Protein AF-A0A358WBW3-F1 (afdb_monomer)

Nearest PDB structures (foldseek):
  5x71-assembly1_A  TM=3.205E-01  e=5.979E-02  Rice dwarf virus (isolate O)
  4pim-assembly1_A  TM=4.150E-01  e=9.055E-01  Mycolicibacterium smegmatis
  4pip-assembly4_D  TM=4.460E-01  e=4.683E+00  Mycolicibacterium smegmatis
  2qq0-assembly1_B-2  TM=4.879E-01  e=7.288E+00  Thermotoga maritima
  8q44-assembly1_A  TM=3.838E-01  e=7.764E+00  Thermoanaerobacter brockii subsp. finnii Ako-1

Solvent-accessible surface area (backbone atoms only — not comparable to full-atom values): 12136 Å² total; per-residue (Å²): 112,68,71,60,53,52,52,53,51,52,51,52,52,52,50,51,53,52,51,51,51,50,54,51,50,50,37,39,75,72,63,41,34,50,78,51,60,49,100,86,69,48,84,42,76,44,70,46,66,78,66,87,78,52,52,73,62,54,50,47,52,48,42,37,62,66,78,52,48,45,49,39,36,37,34,61,57,89,75,52,55,64,92,86,68,75,68,44,79,40,95,59,76,42,74,81,70,67,66,76,90,54,81,42,37,36,39,36,40,34,23,77,81,59,77,58,86,84,50,74,67,40,52,53,47,48,40,54,38,46,75,73,46,76,28,25,38,40,39,31,27,62,81,57,50,68,60,35,36,80,69,70,70,45,56,73,81,45,44,75,79,31,36,20,42,32,36,37,74,46,96,93,38,80,46,74,43,46,80,79,31,30,70,69,53,50,53,42,27,77,75,78,36,65,45,49,67,42,47,50,54,47,54,52,50,51,50,51,66,74,67,108

Structure (mmCIF, N/CA/C/O backbone):
data_AF-A0A358WBW3-F1
#
_entry.id   AF-A0A358WBW3-F1
#
loop_
_atom_site.group_PDB
_atom_site.id
_atom_site.type_symbol
_atom_site.label_atom_id
_atom_site.label_alt_id
_atom_site.label_comp_id
_atom_site.label_asym_id
_atom_site.label_entity_id
_atom_site.label_seq_id
_atom_site.pdbx_PDB_ins_code
_atom_site.Cartn_x
_atom_site.Cartn_y
_atom_site.Cartn_z
_atom_site.occupancy
_atom_site.B_iso_or_equiv
_atom_site.auth_seq_id
_atom_site.auth_comp_id
_atom_site.auth_asym_id
_atom_site.auth_atom_id
_atom_site.pdbx_PDB_model_num
ATOM 1 N N . MET A 1 1 ? -58.894 3.763 -29.814 1.00 61.78 1 MET A N 1
ATOM 2 C CA . MET A 1 1 ? -58.066 3.103 -28.775 1.00 61.78 1 MET A CA 1
ATOM 3 C C . MET A 1 1 ? -56.881 2.361 -29.396 1.00 61.78 1 MET A C 1
ATOM 5 O O . MET A 1 1 ? -55.750 2.697 -29.077 1.00 61.78 1 MET A O 1
ATOM 9 N N . MET A 1 2 ? -57.116 1.482 -30.377 1.00 63.62 2 MET A N 1
ATOM 10 C CA . MET A 1 2 ? -56.085 0.687 -31.072 1.00 63.62 2 MET A CA 1
ATOM 11 C C . MET A 1 2 ? -54.938 1.507 -31.704 1.00 63.62 2 MET A C 1
ATOM 13 O O . MET A 1 2 ? -53.774 1.196 -31.491 1.00 63.62 2 MET A O 1
ATOM 17 N N . GLN A 1 3 ? -55.230 2.626 -32.380 1.00 64.25 3 GLN A N 1
ATOM 18 C CA . GLN A 1 3 ? -54.189 3.494 -32.966 1.00 64.25 3 GLN A CA 1
ATOM 19 C C . GLN A 1 3 ? -53.274 4.174 -31.931 1.00 64.25 3 GLN A C 1
ATOM 21 O O . GLN A 1 3 ? -52.102 4.406 -32.216 1.00 64.25 3 GLN A O 1
ATOM 26 N N . LYS A 1 4 ? -53.781 4.500 -30.730 1.00 71.50 4 LYS A N 1
ATOM 27 C CA . LYS A 1 4 ? -52.953 5.074 -29.652 1.00 71.50 4 LYS A CA 1
ATOM 28 C C . LYS A 1 4 ? -52.018 4.015 -29.065 1.00 71.50 4 LYS A C 1
ATOM 30 O O . LYS A 1 4 ? -50.854 4.310 -28.834 1.00 71.50 4 LYS A O 1
ATOM 35 N N . VAL A 1 5 ? -52.510 2.786 -28.904 1.00 74.44 5 VAL A N 1
ATOM 36 C CA . VAL A 1 5 ? -51.713 1.643 -28.432 1.00 74.44 5 VAL A CA 1
ATOM 37 C C . VAL A 1 5 ? -50.594 1.309 -29.423 1.00 74.44 5 VAL A C 1
ATOM 39 O O . VAL A 1 5 ? -49.449 1.165 -29.011 1.00 74.44 5 VAL A O 1
ATOM 42 N N . ILE A 1 6 ? -50.885 1.295 -30.729 1.00 79.06 6 ILE A N 1
ATOM 43 C CA . ILE A 1 6 ? -49.878 1.049 -31.777 1.00 79.06 6 ILE A CA 1
ATOM 44 C C . ILE A 1 6 ? -48.782 2.127 -31.772 1.00 79.06 6 ILE A C 1
ATOM 46 O O . ILE A 1 6 ? -47.602 1.800 -31.856 1.00 79.06 6 ILE A O 1
ATOM 50 N N . LYS A 1 7 ? -49.143 3.409 -31.619 1.00 76.62 7 LYS A N 1
ATOM 51 C CA . LYS A 1 7 ? -48.156 4.500 -31.535 1.00 76.62 7 LYS A CA 1
ATOM 52 C C . LYS A 1 7 ? -47.245 4.372 -30.314 1.00 76.62 7 LYS A C 1
ATOM 54 O O . LYS A 1 7 ? -46.044 4.564 -30.447 1.00 76.62 7 LYS A O 1
ATOM 59 N N . ILE A 1 8 ? -47.800 4.029 -29.151 1.00 80.06 8 ILE A N 1
ATOM 60 C CA . ILE A 1 8 ? -47.014 3.821 -27.926 1.00 80.06 8 ILE A CA 1
ATOM 61 C C . ILE A 1 8 ? -46.049 2.643 -28.105 1.00 80.06 8 ILE A C 1
ATOM 63 O O . ILE A 1 8 ? -44.877 2.759 -27.762 1.00 80.06 8 ILE A O 1
ATOM 67 N N . LEU A 1 9 ? -46.511 1.546 -28.710 1.00 78.25 9 LEU A N 1
ATOM 68 C CA . LEU A 1 9 ? -45.673 0.376 -28.968 1.00 78.25 9 LEU A CA 1
ATOM 69 C C . LEU A 1 9 ? -44.500 0.703 -29.907 1.00 78.25 9 LEU A C 1
ATOM 71 O O . LEU A 1 9 ? -43.372 0.300 -29.644 1.00 78.25 9 LEU A O 1
ATOM 75 N N . LEU A 1 10 ? -44.748 1.486 -30.962 1.00 81.75 10 LEU A N 1
ATOM 76 C CA . LEU A 1 10 ? -43.704 1.922 -31.896 1.00 81.75 10 LEU A CA 1
ATOM 77 C C . LEU A 1 10 ? -42.661 2.825 -31.228 1.00 81.75 10 LEU A C 1
ATOM 79 O O . LEU A 1 10 ? -41.476 2.696 -31.524 1.00 81.75 10 LEU A O 1
ATOM 83 N N . VAL A 1 11 ? -43.080 3.698 -30.307 1.00 81.12 11 VAL A N 1
ATOM 84 C CA . VAL A 1 11 ? -42.153 4.535 -29.529 1.00 81.12 11 VAL A CA 1
ATOM 85 C C . VAL A 1 11 ? -41.276 3.670 -28.626 1.00 81.12 11 VAL A C 1
ATOM 87 O O . VAL A 1 11 ? -40.066 3.854 -28.621 1.00 81.12 11 VAL A O 1
ATOM 90 N N . ILE A 1 12 ? -41.852 2.686 -27.928 1.00 83.06 12 ILE A N 1
ATOM 91 C CA . ILE A 1 12 ? -41.096 1.783 -27.046 1.00 83.06 12 ILE A CA 1
ATOM 92 C C . ILE A 1 12 ? -40.066 0.973 -27.843 1.00 83.06 12 ILE A C 1
ATOM 94 O O . ILE A 1 12 ? -38.900 0.917 -27.457 1.00 83.06 12 ILE A O 1
ATOM 98 N N . ILE A 1 13 ? -40.471 0.389 -28.974 1.00 84.50 13 ILE A N 1
ATOM 99 C CA . ILE A 1 13 ? -39.562 -0.373 -29.843 1.00 84.50 13 ILE A CA 1
ATOM 100 C C . ILE A 1 13 ? -38.447 0.536 -30.373 1.00 84.50 13 ILE A C 1
ATOM 102 O O . ILE A 1 13 ? -37.277 0.167 -30.306 1.00 84.50 13 ILE A O 1
ATOM 106 N N . GLY A 1 14 ? -38.789 1.744 -30.832 1.00 82.38 14 GLY A N 1
ATOM 107 C CA . GLY A 1 14 ? -37.807 2.728 -31.284 1.00 82.38 14 GLY A CA 1
ATOM 108 C C . GLY A 1 14 ? -36.800 3.098 -30.193 1.00 82.38 14 GLY A C 1
ATOM 109 O O . GLY A 1 14 ? -35.599 3.111 -30.449 1.00 82.38 14 GLY A O 1
ATOM 110 N N . SER A 1 15 ? -37.260 3.326 -28.960 1.00 80.44 15 SER A N 1
ATOM 111 C CA . SER A 1 15 ? -36.386 3.623 -27.821 1.00 80.44 15 SER A CA 1
ATOM 112 C C . SER A 1 15 ? -35.445 2.466 -27.482 1.00 80.44 15 SER A C 1
ATOM 114 O O . SER A 1 15 ? -34.270 2.710 -27.222 1.00 80.44 15 SER A O 1
ATOM 116 N N . ILE A 1 16 ? -35.918 1.217 -27.530 1.00 83.38 16 ILE A N 1
ATOM 117 C CA . ILE A 1 16 ? -35.073 0.035 -27.294 1.00 83.38 16 ILE A CA 1
ATOM 118 C C . ILE A 1 16 ? -33.973 -0.062 -28.357 1.00 83.38 16 ILE A C 1
ATOM 120 O O . ILE A 1 16 ? -32.811 -0.264 -28.013 1.00 83.38 16 ILE A O 1
ATOM 124 N N . VAL A 1 17 ? -34.314 0.145 -29.632 1.00 84.88 17 VAL A N 1
ATOM 125 C CA . VAL A 1 17 ? -33.334 0.130 -30.731 1.00 84.88 17 VAL A CA 1
ATOM 126 C C . VAL A 1 17 ? -32.268 1.212 -30.536 1.00 84.88 17 VAL A C 1
ATOM 128 O O . VAL A 1 17 ? -31.084 0.935 -30.708 1.00 84.88 17 VAL A O 1
ATOM 131 N N . VAL A 1 18 ? -32.661 2.420 -30.121 1.00 83.00 18 VAL A N 1
ATOM 132 C CA . VAL A 1 18 ? -31.719 3.520 -29.850 1.00 83.00 18 VAL A CA 1
ATOM 133 C C . VAL A 1 18 ? -30.797 3.198 -28.672 1.00 83.00 18 VAL A C 1
ATOM 135 O O . VAL A 1 18 ? -29.598 3.443 -28.762 1.00 83.00 18 VAL A O 1
ATOM 138 N N . ILE A 1 19 ? -31.325 2.623 -27.587 1.00 79.38 19 ILE A N 1
ATOM 139 C CA . ILE A 1 19 ? -30.518 2.229 -26.421 1.00 79.38 19 ILE A CA 1
ATOM 140 C C . ILE A 1 19 ? -29.495 1.160 -26.812 1.00 79.38 19 ILE A C 1
ATOM 142 O O . ILE A 1 19 ? -28.322 1.294 -26.477 1.00 79.38 19 ILE A O 1
ATOM 146 N N . ILE A 1 20 ? -29.913 0.133 -27.558 1.00 79.94 20 ILE A N 1
ATOM 147 C CA . ILE A 1 20 ? -29.006 -0.918 -28.036 1.00 79.94 20 ILE A CA 1
ATOM 148 C C . ILE A 1 20 ? -27.926 -0.310 -28.936 1.00 79.94 20 ILE A C 1
ATOM 150 O O . ILE A 1 20 ? -26.749 -0.573 -28.721 1.00 79.94 20 ILE A O 1
ATOM 154 N N . ALA A 1 21 ? -28.298 0.562 -29.879 1.00 80.25 21 ALA A N 1
ATOM 155 C CA . ALA A 1 21 ? -27.342 1.225 -30.764 1.00 80.25 21 ALA A CA 1
ATOM 156 C C . ALA A 1 21 ? -26.322 2.082 -29.996 1.00 80.25 21 ALA A C 1
ATOM 158 O O . ALA A 1 21 ? -25.143 2.072 -30.339 1.00 80.25 21 ALA A O 1
ATOM 159 N N . LEU A 1 22 ? -26.752 2.787 -28.943 1.00 76.56 22 LEU A N 1
ATOM 160 C CA . LEU A 1 22 ? -25.860 3.558 -28.075 1.00 76.56 22 LEU A CA 1
ATOM 161 C C . LEU A 1 22 ? -24.896 2.651 -27.309 1.00 76.56 22 LEU A C 1
ATOM 163 O O . LEU A 1 22 ? -23.700 2.917 -27.321 1.00 76.56 22 LEU A O 1
ATOM 167 N N . ILE A 1 23 ? -25.388 1.564 -26.705 1.00 76.25 23 ILE A N 1
ATOM 168 C CA . ILE A 1 23 ? -24.545 0.590 -25.996 1.00 76.25 23 ILE A CA 1
ATOM 169 C C . ILE A 1 23 ? -23.511 -0.010 -26.955 1.00 76.25 23 ILE A C 1
ATOM 171 O O . ILE A 1 23 ? -22.324 -0.038 -26.637 1.00 76.25 23 ILE A O 1
ATOM 175 N N . THR A 1 24 ? -23.929 -0.438 -28.149 1.00 70.00 24 THR A N 1
ATOM 176 C CA . THR A 1 24 ? -23.021 -0.984 -29.164 1.00 70.00 24 THR A CA 1
ATOM 177 C C . THR A 1 24 ? -22.006 0.059 -29.630 1.00 70.00 24 THR A C 1
ATOM 179 O O . THR A 1 24 ? -20.820 -0.246 -29.689 1.00 70.00 24 THR A O 1
ATOM 182 N N . ALA A 1 25 ? -22.424 1.299 -29.901 1.00 71.88 25 ALA A N 1
ATOM 183 C CA . ALA A 1 25 ? -21.514 2.375 -30.291 1.00 71.88 25 ALA A CA 1
ATOM 184 C C . ALA A 1 25 ? -20.496 2.694 -29.188 1.00 71.88 25 ALA A C 1
ATOM 186 O O . ALA A 1 25 ? -19.322 2.896 -29.486 1.00 71.88 25 ALA A O 1
ATOM 187 N N . THR A 1 26 ? -20.915 2.692 -27.919 1.00 68.62 26 THR A N 1
ATOM 188 C CA . THR A 1 26 ? -20.001 2.835 -26.782 1.00 68.62 26 THR A CA 1
ATOM 189 C C . THR A 1 26 ? -19.001 1.684 -26.738 1.00 68.62 26 THR A C 1
ATOM 191 O O . THR A 1 26 ? -17.811 1.951 -26.647 1.00 68.62 26 THR A O 1
ATOM 194 N N . LEU A 1 27 ? -19.446 0.431 -26.883 1.00 65.12 27 LEU A N 1
ATOM 195 C CA . LEU A 1 27 ? -18.563 -0.742 -26.889 1.00 65.12 27 LEU A CA 1
ATOM 196 C C . LEU A 1 27 ? -17.546 -0.726 -28.046 1.00 65.12 27 LEU A C 1
ATOM 198 O O . LEU A 1 27 ? -16.398 -1.124 -27.849 1.00 65.12 27 LEU A O 1
ATOM 202 N N . VAL A 1 28 ? -17.947 -0.235 -29.224 1.00 64.88 28 VAL A N 1
ATOM 203 C CA . VAL A 1 28 ? -17.057 -0.045 -30.384 1.00 64.88 28 VAL A CA 1
ATOM 204 C C . VAL A 1 28 ? -16.053 1.083 -30.126 1.00 64.88 28 VAL A C 1
ATOM 206 O O . VAL A 1 28 ? -14.858 0.900 -30.341 1.00 64.88 28 VAL A O 1
ATOM 209 N N . LEU A 1 29 ? -16.501 2.234 -29.608 1.00 62.41 29 LEU A N 1
ATOM 210 C CA . LEU A 1 29 ? -15.628 3.372 -29.281 1.00 62.41 29 LEU A CA 1
ATOM 211 C C . LEU A 1 29 ? -14.622 3.052 -28.169 1.00 62.41 29 LEU A C 1
ATOM 213 O O . LEU A 1 29 ? -13.511 3.575 -28.187 1.00 62.41 29 LEU A O 1
ATOM 217 N N . THR A 1 30 ? -14.986 2.194 -27.213 1.00 59.12 30 THR A N 1
ATOM 218 C CA . THR A 1 30 ? -14.077 1.722 -26.159 1.00 59.12 30 THR A CA 1
ATOM 219 C C . THR A 1 30 ? -13.170 0.574 -26.615 1.00 59.12 30 THR A C 1
ATOM 221 O O . THR A 1 30 ? -12.387 0.083 -25.810 1.00 59.12 30 THR A O 1
ATOM 224 N N . GLY A 1 31 ? -13.265 0.132 -27.876 1.00 58.72 31 GLY A N 1
ATOM 225 C CA . GLY A 1 31 ? -12.406 -0.908 -28.452 1.00 58.72 31 GLY A CA 1
ATOM 226 C C . GLY A 1 31 ? -12.741 -2.344 -28.034 1.00 58.72 31 GLY A C 1
ATOM 227 O O . GLY A 1 31 ? -11.955 -3.245 -28.308 1.00 58.72 31 GLY A O 1
ATOM 228 N N . ASN A 1 32 ? -13.894 -2.576 -27.399 1.00 60.53 32 ASN A N 1
ATOM 229 C CA . ASN A 1 32 ? -14.304 -3.897 -26.899 1.00 60.53 32 ASN A CA 1
ATOM 230 C C . ASN A 1 32 ? -15.021 -4.746 -27.962 1.00 60.53 32 ASN A C 1
ATOM 232 O O . ASN A 1 32 ? -15.217 -5.945 -27.780 1.00 60.53 32 ASN A O 1
ATOM 236 N N . VAL A 1 33 ? -15.461 -4.129 -29.060 1.00 64.06 33 VAL A N 1
ATOM 237 C CA . VAL A 1 33 ? -16.159 -4.806 -30.157 1.00 64.06 33 VAL A CA 1
ATOM 238 C C . VAL A 1 33 ? -15.658 -4.245 -31.482 1.00 64.06 33 VAL A C 1
ATOM 240 O O . VAL A 1 33 ? -15.658 -3.031 -31.678 1.00 64.06 33 VAL A O 1
ATOM 243 N N . GLU A 1 34 ? -15.269 -5.125 -32.398 1.00 68.75 34 GLU A N 1
ATOM 244 C CA . GLU A 1 34 ? -15.007 -4.787 -33.793 1.00 68.75 34 GLU A CA 1
ATOM 245 C C . GLU A 1 34 ? -16.150 -5.321 -34.661 1.00 68.75 34 GLU A C 1
ATOM 247 O O . GLU A 1 34 ? -16.641 -6.435 -34.474 1.00 68.75 34 GLU A O 1
ATOM 252 N N . ILE A 1 35 ? -16.633 -4.483 -35.577 1.00 72.75 35 ILE A N 1
ATOM 253 C CA . ILE A 1 35 ? -17.751 -4.812 -36.460 1.00 72.75 35 ILE A CA 1
ATOM 254 C C . ILE A 1 35 ? -17.242 -4.710 -37.890 1.00 72.75 35 ILE A C 1
ATOM 256 O O . ILE A 1 35 ? -16.779 -3.649 -38.310 1.00 72.75 35 ILE A O 1
ATOM 260 N N . GLY A 1 36 ? -17.349 -5.804 -38.637 1.00 75.38 36 GLY A N 1
ATOM 261 C CA . GLY A 1 36 ? -16.821 -5.892 -39.991 1.00 75.38 36 GLY A CA 1
ATOM 262 C C . GLY A 1 36 ? -17.566 -6.899 -40.855 1.00 75.38 36 GLY A C 1
ATOM 263 O O . GLY A 1 36 ? -18.583 -7.472 -40.462 1.00 75.38 36 GLY A O 1
ATOM 264 N N . PHE A 1 37 ? -17.045 -7.098 -42.061 1.00 73.25 37 PHE A N 1
ATOM 265 C CA . PHE A 1 37 ? -17.494 -8.137 -42.978 1.00 73.25 37 PHE A CA 1
ATOM 266 C C . PHE A 1 37 ? -16.306 -9.036 -43.305 1.00 73.25 37 PHE A C 1
ATOM 268 O O . PHE A 1 37 ? -15.208 -8.529 -43.545 1.00 73.25 37 PHE A O 1
ATOM 275 N N . ASP A 1 38 ? -16.508 -10.353 -43.300 1.00 65.06 38 ASP A N 1
ATOM 276 C CA . ASP A 1 38 ? -15.458 -11.282 -43.719 1.00 65.06 38 ASP A CA 1
ATOM 277 C C . ASP A 1 38 ? -15.202 -11.204 -45.236 1.00 65.06 38 ASP A C 1
ATOM 279 O O . ASP A 1 38 ? -15.907 -10.526 -45.990 1.00 65.06 38 ASP A O 1
ATOM 283 N N . SER A 1 39 ? -14.184 -11.925 -45.708 1.00 64.25 39 SER A N 1
ATOM 284 C CA . SER A 1 39 ? -13.825 -11.996 -47.131 1.00 64.25 39 SER A CA 1
ATOM 285 C C . SER A 1 39 ? -14.926 -12.574 -48.030 1.00 64.25 39 SER A C 1
ATOM 287 O O . SER A 1 39 ? -14.846 -12.432 -49.250 1.00 64.25 39 SER A O 1
ATOM 289 N N . ASN A 1 40 ? -15.962 -13.183 -47.446 1.00 75.75 40 ASN A N 1
ATOM 290 C CA . ASN A 1 40 ? -17.138 -13.701 -48.139 1.00 75.75 40 ASN A CA 1
ATOM 291 C C . ASN A 1 40 ? -18.352 -12.756 -48.026 1.00 75.75 40 ASN A C 1
ATOM 293 O O . ASN A 1 40 ? -19.429 -13.086 -48.521 1.00 75.75 40 ASN A O 1
ATOM 297 N N . GLY A 1 41 ? -18.192 -11.582 -47.404 1.00 72.38 41 GLY A N 1
ATOM 298 C CA . GLY A 1 41 ? -19.234 -10.571 -47.246 1.00 72.38 41 GLY A CA 1
ATOM 299 C C . GLY A 1 41 ? -20.229 -10.845 -46.115 1.00 72.38 41 GLY A C 1
ATOM 300 O O . GLY A 1 41 ? -21.265 -10.180 -46.061 1.00 72.38 41 GLY A O 1
ATOM 301 N N . ASN A 1 42 ? -19.956 -11.792 -45.211 1.00 72.12 42 ASN A N 1
ATOM 302 C CA . ASN A 1 42 ? -20.829 -12.034 -44.062 1.00 72.12 42 ASN A CA 1
ATOM 303 C C . ASN A 1 42 ? -20.548 -11.029 -42.951 1.00 72.12 42 ASN A C 1
ATOM 305 O O . ASN A 1 42 ? -19.395 -10.754 -42.623 1.00 72.12 42 ASN A O 1
ATOM 309 N N . PHE A 1 43 ? -21.619 -10.523 -42.342 1.00 71.06 43 PHE A N 1
ATOM 310 C CA . PHE A 1 43 ? -21.537 -9.653 -41.175 1.00 71.06 43 PHE A CA 1
ATOM 311 C C . PHE A 1 43 ? -20.920 -10.401 -39.991 1.00 71.06 43 PHE A C 1
ATOM 313 O O . PHE A 1 43 ? -21.419 -11.457 -39.595 1.00 71.06 43 PHE A O 1
ATOM 320 N N . GLN A 1 44 ? -19.858 -9.836 -39.422 1.00 60.06 44 GLN A N 1
ATOM 321 C CA . GLN A 1 44 ? -19.148 -10.384 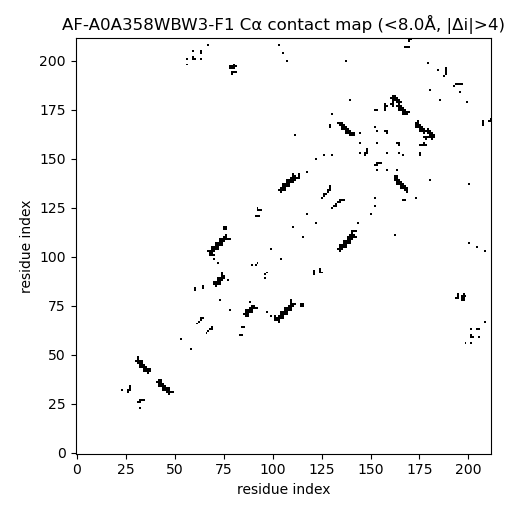-38.275 1.00 60.06 44 GLN A CA 1
ATOM 322 C C . GLN A 1 44 ? -19.107 -9.349 -37.151 1.00 60.06 44 GLN A C 1
ATOM 324 O O . GLN A 1 44 ? -18.821 -8.168 -37.366 1.00 60.06 44 GLN A O 1
ATOM 329 N N . VAL A 1 45 ? -19.404 -9.819 -35.942 1.00 66.44 45 VAL A N 1
ATOM 330 C CA . VAL A 1 45 ? -19.205 -9.074 -34.700 1.00 66.44 45 VAL A CA 1
ATOM 331 C C . VAL A 1 45 ? -18.157 -9.835 -33.922 1.00 66.44 45 VAL A C 1
ATOM 333 O O . VAL A 1 45 ? -18.428 -10.926 -33.419 1.00 66.44 45 VAL A O 1
ATOM 336 N N . GLU A 1 46 ? -16.967 -9.264 -33.840 1.00 58.84 46 GLU A N 1
ATOM 337 C CA . GLU A 1 46 ? -15.896 -9.812 -33.032 1.00 58.84 46 GLU A CA 1
ATOM 338 C C . GLU A 1 46 ? -15.901 -9.076 -31.696 1.00 58.84 46 GLU A C 1
ATOM 340 O O . GLU A 1 46 ? -15.637 -7.874 -31.608 1.00 58.84 46 GLU A O 1
ATOM 345 N N . ILE A 1 47 ? -16.274 -9.792 -30.637 1.00 60.31 47 ILE A N 1
ATOM 346 C CA . ILE A 1 47 ? -16.096 -9.290 -29.279 1.00 60.31 47 ILE A CA 1
ATOM 347 C C . ILE A 1 47 ? -14.610 -9.444 -28.988 1.00 60.31 47 ILE A C 1
ATOM 349 O O . ILE A 1 47 ? -14.133 -10.563 -28.798 1.00 60.31 47 ILE A O 1
ATOM 353 N N . LYS A 1 48 ? -13.884 -8.324 -28.955 1.00 51.50 48 LYS A N 1
ATOM 354 C CA . LYS A 1 48 ? -12.518 -8.314 -28.447 1.00 51.50 48 LYS A CA 1
ATOM 355 C C . LYS A 1 48 ? -12.608 -8.575 -26.955 1.00 51.50 48 LYS A C 1
ATOM 357 O O . LYS A 1 48 ? -12.804 -7.661 -26.155 1.00 51.50 48 LYS A O 1
ATOM 362 N N . ASN A 1 49 ? -12.477 -9.840 -26.570 1.00 47.09 49 ASN A N 1
ATOM 363 C CA . ASN A 1 49 ? -12.021 -10.139 -25.228 1.00 47.09 49 ASN A CA 1
ATOM 364 C C . ASN A 1 49 ? -10.619 -9.539 -25.136 1.00 47.09 49 ASN A C 1
ATOM 366 O O . ASN A 1 49 ? -9.651 -10.124 -25.607 1.00 47.09 49 ASN A O 1
ATOM 370 N N . ASN A 1 50 ? -10.502 -8.368 -24.513 1.00 49.50 50 ASN A N 1
ATOM 371 C CA . ASN A 1 50 ? -9.218 -7.737 -24.196 1.00 49.50 50 ASN A CA 1
ATOM 372 C C . ASN A 1 50 ? -8.327 -8.600 -23.272 1.00 49.50 50 ASN A C 1
ATOM 374 O O . ASN A 1 50 ? -7.302 -8.118 -22.809 1.00 49.50 50 ASN A O 1
ATOM 378 N N . ASN A 1 51 ? -8.695 -9.857 -23.001 1.00 49.81 51 ASN A N 1
ATOM 379 C CA . ASN A 1 51 ? -7.944 -10.794 -22.176 1.00 49.81 51 ASN A CA 1
ATOM 380 C C . ASN A 1 51 ? -6.755 -11.439 -22.893 1.00 49.81 51 ASN A C 1
ATOM 382 O O . ASN A 1 51 ? -5.872 -11.942 -22.208 1.00 49.81 51 ASN A O 1
ATOM 386 N N . ASP A 1 52 ? -6.687 -11.412 -24.226 1.00 49.34 52 ASP A N 1
ATOM 387 C CA . ASP A 1 52 ? -5.641 -12.150 -24.952 1.00 49.34 52 ASP A CA 1
ATOM 388 C C . ASP A 1 52 ? -4.235 -11.518 -24.843 1.00 49.34 52 ASP A C 1
ATOM 390 O O . ASP A 1 52 ? -3.259 -12.145 -25.241 1.00 49.34 52 ASP A O 1
ATOM 394 N N . ASN A 1 53 ? -4.107 -10.323 -24.247 1.00 57.72 53 ASN A N 1
ATOM 395 C CA . ASN A 1 53 ? -2.828 -9.623 -24.037 1.00 57.72 53 ASN A CA 1
ATOM 396 C C . ASN A 1 53 ? -2.585 -9.163 -22.583 1.00 57.72 53 ASN A C 1
ATOM 398 O O . ASN A 1 53 ? -1.700 -8.340 -22.359 1.00 57.72 53 ASN A O 1
ATOM 402 N N . LEU A 1 54 ? -3.360 -9.644 -21.604 1.00 67.44 54 LEU A N 1
ATOM 403 C CA . LEU A 1 54 ? -3.146 -9.295 -20.192 1.00 67.44 54 LEU A CA 1
ATOM 404 C C . LEU A 1 54 ? -2.118 -10.241 -19.578 1.00 67.44 54 LEU A C 1
ATOM 406 O O . LEU A 1 54 ? -2.355 -11.453 -19.505 1.00 67.44 54 LEU A O 1
ATOM 410 N N . ASP A 1 55 ? -1.003 -9.693 -19.105 1.00 79.25 55 ASP A N 1
ATOM 411 C CA . ASP A 1 55 ? -0.056 -10.473 -18.312 1.00 79.25 55 ASP A CA 1
ATOM 412 C C . ASP A 1 55 ? -0.616 -10.780 -16.908 1.00 79.25 55 ASP A C 1
ATOM 414 O O . ASP A 1 55 ? -1.718 -10.365 -16.534 1.00 79.25 55 ASP A O 1
ATOM 418 N N . SER A 1 56 ? 0.123 -11.564 -16.121 1.00 80.62 56 SER A N 1
ATOM 419 C CA . SER A 1 56 ? -0.303 -11.939 -14.768 1.00 80.62 56 SER A CA 1
ATOM 420 C C . SER A 1 56 ? -0.549 -10.726 -13.873 1.00 80.62 56 SER A C 1
ATOM 422 O O . SER A 1 56 ? -1.469 -10.753 -13.059 1.00 80.62 56 SER A O 1
ATOM 424 N N . TYR A 1 57 ? 0.220 -9.649 -14.039 1.00 85.00 57 TYR A N 1
ATOM 425 C CA . TYR A 1 57 ? 0.057 -8.442 -13.240 1.00 85.00 57 TYR A CA 1
ATOM 426 C C . TYR A 1 57 ? -1.252 -7.719 -13.591 1.00 85.00 57 TYR A C 1
ATOM 428 O O . TYR A 1 57 ? -2.022 -7.367 -12.694 1.00 85.00 57 TYR A O 1
ATOM 436 N N . ASP A 1 58 ? -1.585 -7.597 -14.878 1.00 82.25 58 ASP A N 1
ATOM 437 C CA . ASP A 1 58 ? -2.866 -7.037 -15.318 1.00 82.25 58 ASP A CA 1
ATOM 438 C C . ASP A 1 58 ? -4.068 -7.830 -14.789 1.00 82.25 58 ASP A C 1
ATOM 440 O O . ASP A 1 58 ? -5.073 -7.244 -14.373 1.00 82.25 58 ASP A O 1
ATOM 444 N N . GLN A 1 59 ? -3.970 -9.161 -14.779 1.00 81.12 59 GLN A N 1
ATOM 445 C CA . GLN A 1 59 ? -5.021 -10.038 -14.257 1.00 81.12 59 GLN A CA 1
ATOM 446 C C . GLN A 1 59 ? -5.225 -9.838 -12.749 1.00 81.12 59 GLN A C 1
ATOM 448 O O . GLN A 1 59 ? -6.368 -9.736 -12.288 1.00 81.12 59 GLN A O 1
ATOM 453 N N . ILE A 1 60 ? -4.135 -9.706 -11.985 1.00 83.50 60 ILE A N 1
ATOM 454 C CA . ILE A 1 60 ? -4.195 -9.422 -10.546 1.00 83.50 60 ILE A CA 1
ATOM 455 C C . ILE A 1 60 ? -4.826 -8.048 -10.294 1.00 83.50 60 ILE A C 1
ATOM 457 O O . ILE A 1 60 ? -5.716 -7.928 -9.444 1.00 83.50 60 ILE A O 1
ATOM 461 N N . ILE A 1 61 ? -4.430 -7.018 -11.054 1.00 83.94 61 ILE A N 1
ATOM 462 C CA . ILE A 1 61 ? -5.025 -5.677 -10.959 1.00 83.94 61 ILE A CA 1
ATOM 463 C C . ILE A 1 61 ? -6.532 -5.754 -11.217 1.00 83.94 61 ILE A C 1
ATOM 465 O O . ILE A 1 61 ? -7.327 -5.221 -10.440 1.00 83.94 61 ILE A O 1
ATOM 469 N N . GLN A 1 62 ? -6.956 -6.439 -12.281 1.00 80.88 62 GLN A N 1
ATOM 470 C CA . GLN A 1 62 ? -8.376 -6.574 -12.598 1.00 80.88 62 GLN A CA 1
ATOM 471 C C . GLN A 1 62 ? -9.151 -7.280 -11.487 1.00 80.88 62 GLN A C 1
ATOM 473 O O . GLN A 1 62 ? -10.197 -6.776 -11.070 1.00 80.88 62 GLN A O 1
ATOM 478 N N . SER A 1 63 ? -8.641 -8.401 -10.975 1.00 78.88 63 SER A N 1
ATOM 479 C CA . SER A 1 63 ? -9.263 -9.131 -9.864 1.00 78.88 63 SER A CA 1
ATOM 480 C C . SER A 1 63 ? -9.439 -8.230 -8.633 1.00 78.88 63 SER A C 1
ATOM 482 O O . SER A 1 63 ? -10.549 -8.103 -8.106 1.00 78.88 63 SER A O 1
ATOM 484 N N . THR A 1 64 ? -8.378 -7.508 -8.264 1.00 81.19 64 THR A N 1
ATOM 485 C CA . THR A 1 64 ? -8.319 -6.594 -7.111 1.00 81.19 64 THR A CA 1
ATOM 486 C C . THR A 1 64 ? -9.260 -5.392 -7.242 1.00 81.19 64 THR A C 1
ATOM 488 O O . THR A 1 64 ? -9.826 -4.916 -6.260 1.00 81.19 64 THR A O 1
ATOM 491 N N . LEU A 1 65 ? -9.458 -4.868 -8.452 1.00 76.94 65 LEU A N 1
ATOM 492 C CA . LEU A 1 65 ? -10.293 -3.680 -8.654 1.00 76.94 65 LEU A CA 1
ATOM 493 C C . LEU A 1 65 ? -11.767 -4.008 -8.913 1.00 76.94 65 LEU A C 1
ATOM 495 O O . LEU A 1 65 ? -12.627 -3.160 -8.672 1.00 76.94 65 LEU A O 1
ATOM 499 N N . THR A 1 66 ? -12.071 -5.203 -9.427 1.00 78.62 66 THR A N 1
ATOM 500 C CA . THR A 1 66 ? -13.428 -5.551 -9.885 1.00 78.62 66 THR A CA 1
ATOM 501 C C . THR A 1 66 ? -14.105 -6.610 -9.026 1.00 78.62 66 THR A C 1
ATOM 503 O O . THR A 1 66 ? -15.234 -6.400 -8.587 1.00 78.62 66 THR A O 1
ATOM 506 N N . THR A 1 67 ? -13.432 -7.733 -8.778 1.00 82.81 67 THR A N 1
ATOM 507 C CA . THR A 1 67 ? -14.022 -8.895 -8.097 1.00 82.81 67 THR A CA 1
ATOM 508 C C . THR A 1 67 ? -13.916 -8.745 -6.587 1.00 82.81 67 THR A C 1
ATOM 510 O O . THR A 1 67 ? -14.876 -9.013 -5.867 1.00 82.81 67 THR A O 1
ATOM 513 N N . TYR A 1 68 ? -12.782 -8.219 -6.122 1.00 86.88 68 TYR A N 1
ATOM 514 C CA . TYR A 1 68 ? -12.494 -7.986 -4.710 1.00 86.88 68 TYR A CA 1
ATOM 515 C C . TYR A 1 68 ? -12.109 -6.524 -4.463 1.00 86.88 68 TYR A C 1
ATOM 517 O O . TYR A 1 68 ? -10.959 -6.260 -4.115 1.00 86.88 68 TYR A O 1
ATOM 525 N N . PRO A 1 69 ? -13.042 -5.562 -4.647 1.00 86.88 69 PRO A N 1
ATOM 526 C CA . PRO A 1 69 ? -12.726 -4.140 -4.598 1.00 86.88 69 PRO A CA 1
ATOM 527 C C . PRO A 1 69 ? -11.917 -3.768 -3.353 1.00 86.88 69 PRO A C 1
ATOM 529 O O . PRO A 1 69 ? -12.400 -3.904 -2.225 1.00 86.88 69 PRO A O 1
ATOM 532 N N . THR A 1 70 ? -10.694 -3.305 -3.596 1.00 91.19 70 THR A N 1
ATOM 533 C CA . THR A 1 70 ? -9.698 -2.980 -2.573 1.00 91.19 70 THR A CA 1
ATOM 534 C C . THR A 1 70 ? -9.381 -1.491 -2.602 1.00 91.19 70 THR A C 1
ATOM 536 O O . THR A 1 70 ? -9.106 -0.946 -3.671 1.00 91.19 70 THR A O 1
ATOM 539 N N . ASP A 1 71 ? -9.379 -0.841 -1.438 1.00 94.62 71 ASP A N 1
ATOM 540 C CA . ASP A 1 71 ? -8.846 0.517 -1.317 1.00 94.62 71 ASP A CA 1
ATOM 541 C C . ASP A 1 71 ? -7.343 0.469 -1.021 1.00 94.62 71 ASP A C 1
ATOM 543 O O . ASP A 1 71 ? -6.906 -0.161 -0.056 1.00 94.62 71 ASP A O 1
ATOM 547 N N . ILE A 1 72 ? -6.559 1.153 -1.857 1.00 94.81 72 ILE A N 1
ATOM 548 C CA . ILE A 1 72 ? -5.104 1.278 -1.725 1.00 94.81 72 ILE A CA 1
ATOM 549 C C . ILE A 1 72 ? -4.783 2.725 -1.349 1.00 94.81 72 ILE A C 1
ATOM 551 O O . ILE A 1 72 ? -5.037 3.646 -2.130 1.00 94.81 72 ILE A O 1
ATOM 555 N N . PHE A 1 73 ? -4.227 2.924 -0.159 1.00 96.50 73 PHE A N 1
ATOM 556 C CA . PHE A 1 73 ? -3.785 4.216 0.362 1.00 96.50 73 PHE A CA 1
ATOM 557 C C . PHE A 1 73 ? -2.266 4.289 0.283 1.00 96.50 73 PHE A C 1
ATOM 559 O O . PHE A 1 73 ? -1.599 3.477 0.909 1.00 96.50 73 PHE A O 1
ATOM 566 N N . VAL A 1 74 ? -1.712 5.245 -0.457 1.00 95.88 74 VAL A N 1
ATOM 567 C CA . VAL A 1 74 ? -0.258 5.392 -0.614 1.00 95.88 74 VAL A CA 1
ATOM 568 C C . VAL A 1 74 ? 0.207 6.601 0.182 1.00 95.88 74 VAL A C 1
ATOM 570 O O . VAL A 1 74 ? -0.199 7.724 -0.112 1.00 95.88 74 VAL A O 1
ATOM 573 N N . TYR A 1 75 ? 1.036 6.367 1.195 1.00 95.75 75 TYR A N 1
ATOM 574 C CA . TYR A 1 75 ? 1.713 7.393 1.982 1.00 95.75 75 TYR A CA 1
ATOM 575 C C . TYR A 1 75 ? 3.199 7.412 1.630 1.00 95.75 75 TYR A C 1
ATOM 577 O O . TYR A 1 75 ? 3.829 6.359 1.538 1.00 95.75 75 TYR A O 1
ATOM 585 N N . GLY A 1 76 ? 3.752 8.612 1.472 1.00 93.56 76 GLY A N 1
ATOM 586 C CA . GLY A 1 76 ? 5.148 8.813 1.108 1.00 93.56 76 GLY A CA 1
ATOM 587 C C . GLY A 1 76 ? 5.348 9.003 -0.390 1.00 93.56 76 GLY A C 1
ATOM 588 O O . GLY A 1 76 ? 4.658 9.803 -1.021 1.00 93.56 76 GLY A O 1
ATOM 589 N N . GLU A 1 77 ? 6.337 8.321 -0.947 1.00 90.25 77 GLU A N 1
ATOM 590 C CA . GLU A 1 77 ? 6.760 8.489 -2.334 1.00 90.25 77 GLU A CA 1
ATOM 591 C C . GLU A 1 77 ? 5.768 7.875 -3.329 1.00 90.25 77 GLU A C 1
ATOM 593 O O . GLU A 1 77 ? 5.143 6.844 -3.069 1.00 90.25 77 GLU A O 1
ATOM 598 N N . ASP A 1 78 ? 5.644 8.506 -4.499 1.00 83.31 78 ASP A N 1
ATOM 599 C CA . ASP A 1 78 ? 4.751 8.026 -5.553 1.00 83.31 78 ASP A CA 1
ATOM 600 C C . ASP A 1 78 ? 5.194 6.648 -6.059 1.00 83.31 78 ASP A C 1
ATOM 602 O O . ASP A 1 78 ? 6.368 6.413 -6.358 1.00 83.31 78 ASP A O 1
ATOM 606 N N . CYS A 1 79 ? 4.234 5.736 -6.159 1.00 80.31 79 CYS A N 1
ATOM 607 C CA . CYS A 1 79 ? 4.446 4.395 -6.677 1.00 80.31 79 CYS A CA 1
ATOM 608 C C . CYS A 1 79 ? 4.037 4.381 -8.149 1.00 80.31 79 CYS A C 1
ATOM 610 O O . CYS A 1 79 ? 2.889 4.674 -8.492 1.00 80.31 79 CYS A O 1
ATOM 612 N N . LYS A 1 80 ? 4.951 3.992 -9.041 1.00 80.56 80 LYS A N 1
ATOM 613 C CA . LYS A 1 80 ? 4.640 3.833 -10.467 1.00 80.56 80 LYS A CA 1
ATOM 614 C C . LYS A 1 80 ? 3.782 2.587 -10.693 1.00 80.56 80 LYS A C 1
ATOM 616 O O . LYS A 1 80 ? 4.276 1.513 -11.017 1.00 80.56 80 LYS A O 1
ATOM 621 N N . PHE A 1 81 ? 2.475 2.740 -10.526 1.00 80.44 81 PHE A N 1
ATOM 622 C CA . PHE A 1 81 ? 1.504 1.725 -10.912 1.00 80.44 81 PHE A CA 1
ATOM 623 C C . PHE A 1 81 ? 1.149 1.812 -12.400 1.00 80.44 81 PHE A C 1
ATOM 625 O O . PHE A 1 81 ? 1.268 2.864 -13.038 1.00 80.44 81 PHE A O 1
ATOM 632 N N . ARG A 1 82 ? 0.617 0.713 -12.946 1.00 78.50 82 ARG A N 1
ATOM 633 C CA . ARG A 1 82 ? -0.004 0.718 -14.274 1.00 78.50 82 ARG A CA 1
ATOM 634 C C . ARG A 1 82 ? -1.223 1.640 -14.310 1.00 78.50 82 ARG A C 1
ATOM 636 O O . ARG A 1 82 ? -1.925 1.828 -13.319 1.00 78.50 82 ARG A O 1
ATOM 643 N N . LYS A 1 83 ? -1.508 2.201 -15.490 1.00 66.38 83 LYS A N 1
ATOM 644 C CA . LYS A 1 83 ? -2.494 3.287 -15.702 1.00 66.38 83 LYS A CA 1
ATOM 645 C C . LYS A 1 83 ? -3.919 3.000 -15.211 1.00 66.38 83 LYS A C 1
ATOM 647 O O . LYS A 1 83 ? -4.689 3.933 -15.008 1.00 66.38 83 LYS A O 1
ATOM 652 N N . ASN A 1 84 ? -4.304 1.735 -15.105 1.00 71.69 84 ASN A N 1
ATOM 653 C CA . ASN A 1 84 ? -5.633 1.293 -14.682 1.00 71.69 84 ASN A CA 1
ATOM 654 C C . ASN A 1 84 ? -5.777 1.168 -13.157 1.00 71.69 84 ASN A C 1
ATOM 656 O O . ASN A 1 84 ? -6.903 1.031 -12.674 1.00 71.69 84 ASN A O 1
ATOM 660 N N . VAL A 1 85 ? -4.677 1.238 -12.404 1.00 79.88 85 VAL A N 1
ATOM 661 C CA . VAL A 1 85 ? -4.695 1.163 -10.946 1.00 79.88 85 VAL A CA 1
ATOM 662 C C . VAL A 1 85 ? -5.280 2.442 -10.361 1.00 79.88 85 VAL A C 1
ATOM 664 O O . VAL A 1 85 ? -4.822 3.550 -10.637 1.00 79.88 85 VAL A O 1
ATOM 667 N N . LYS A 1 86 ? -6.302 2.280 -9.519 1.00 81.44 86 LYS A N 1
ATOM 668 C CA . LYS A 1 86 ? -6.867 3.366 -8.719 1.00 81.44 86 LYS A CA 1
ATOM 669 C C . LYS A 1 86 ? -6.344 3.246 -7.297 1.00 81.44 86 LYS A C 1
ATOM 671 O O . LYS A 1 86 ? -6.587 2.240 -6.640 1.00 81.44 86 LYS A O 1
ATOM 676 N N . PHE A 1 87 ? -5.671 4.288 -6.832 1.00 89.06 87 PHE A N 1
ATOM 677 C CA . PHE A 1 87 ? -5.188 4.407 -5.463 1.00 89.06 87 PHE A CA 1
ATOM 678 C C . PHE A 1 87 ? -5.402 5.836 -4.965 1.00 89.06 87 PHE A C 1
ATOM 680 O O . PHE A 1 87 ? -5.607 6.766 -5.752 1.00 89.06 87 PHE A O 1
ATOM 687 N N . LYS A 1 88 ? -5.375 6.008 -3.646 1.00 92.12 88 LYS A N 1
ATOM 688 C CA . LYS A 1 88 ? -5.446 7.309 -2.990 1.00 92.12 88 LYS A CA 1
ATOM 689 C C . LYS A 1 88 ? -4.066 7.658 -2.449 1.00 92.12 88 LYS A C 1
ATOM 691 O O . LYS A 1 88 ? -3.658 7.117 -1.425 1.00 92.12 88 LYS A O 1
ATOM 696 N N . GLN A 1 89 ? -3.369 8.574 -3.115 1.00 94.00 89 GLN A N 1
ATOM 697 C CA . GLN A 1 89 ? -2.193 9.213 -2.527 1.00 94.00 89 GLN A CA 1
ATOM 698 C C . GLN A 1 89 ? -2.641 10.061 -1.331 1.00 94.00 89 GLN A C 1
ATOM 700 O O . GLN A 1 89 ? -3.571 10.863 -1.455 1.00 94.00 89 GLN A O 1
ATOM 705 N N . ILE A 1 90 ? -1.993 9.882 -0.185 1.00 93.75 90 ILE A N 1
ATOM 706 C CA . ILE A 1 90 ? -2.244 10.638 1.040 1.00 93.75 90 ILE A CA 1
ATOM 707 C C . ILE A 1 90 ? -0.964 11.342 1.485 1.00 93.75 90 ILE A C 1
ATOM 709 O O . ILE A 1 90 ? 0.138 10.811 1.389 1.00 93.75 90 ILE A O 1
ATOM 713 N N . ASP A 1 91 ? -1.127 12.564 1.969 1.00 90.38 91 ASP A N 1
ATOM 714 C CA . ASP A 1 91 ? -0.060 13.430 2.474 1.00 90.38 91 ASP A CA 1
ATOM 715 C C . ASP A 1 91 ? 0.155 13.286 3.987 1.00 90.38 91 ASP A C 1
ATOM 717 O O . ASP A 1 91 ? 1.186 13.699 4.512 1.00 90.38 91 ASP A O 1
ATOM 721 N N . LYS A 1 92 ? -0.819 12.696 4.687 1.00 94.50 92 LYS A N 1
ATOM 722 C CA . LYS A 1 92 ? -0.795 12.476 6.132 1.00 94.50 92 LYS A CA 1
ATOM 723 C C . LYS A 1 92 ? -1.531 11.200 6.522 1.00 94.50 92 LYS A C 1
ATOM 725 O O . LYS A 1 92 ? -2.618 10.926 6.004 1.00 94.50 92 LYS A O 1
ATOM 730 N N . LEU A 1 93 ? -0.997 10.484 7.509 1.00 96.38 93 LEU A N 1
ATOM 731 C CA . LEU A 1 93 ? -1.681 9.379 8.173 1.00 96.38 93 LEU A CA 1
ATOM 732 C C . LEU A 1 93 ? -2.717 9.941 9.157 1.00 96.38 93 LEU A C 1
ATOM 734 O O . LEU A 1 93 ? -2.398 10.529 10.187 1.00 96.38 93 LEU A O 1
ATOM 738 N N . SER A 1 94 ? -3.997 9.824 8.805 1.00 96.25 94 SER A N 1
ATOM 739 C CA . SER A 1 94 ? -5.106 10.327 9.619 1.00 96.25 94 SER A CA 1
ATOM 740 C C . SER A 1 94 ? -6.376 9.516 9.389 1.00 96.25 94 SER A C 1
ATOM 742 O O . SER A 1 94 ? -6.541 8.877 8.349 1.00 96.25 94 SER A O 1
ATOM 744 N N . GLU A 1 95 ? -7.312 9.577 10.338 1.00 94.00 95 GLU A N 1
ATOM 745 C CA . GLU A 1 95 ? -8.603 8.889 10.208 1.00 94.00 95 GLU A CA 1
ATOM 746 C C . GLU A 1 95 ? -9.416 9.368 8.999 1.00 94.00 95 GLU A C 1
ATOM 748 O O . GLU A 1 95 ? -10.105 8.582 8.354 1.00 94.00 95 GLU A O 1
ATOM 753 N N . GLU A 1 96 ? -9.330 10.658 8.676 1.00 94.69 96 GLU A N 1
ATOM 754 C CA . GLU A 1 96 ? -10.010 11.235 7.518 1.00 94.69 96 GLU A CA 1
ATOM 755 C C . GLU A 1 96 ? -9.424 10.697 6.207 1.00 94.69 96 GLU A C 1
ATOM 757 O O . GLU A 1 96 ? -10.159 10.319 5.289 1.00 94.69 96 GLU A O 1
ATOM 762 N N . ASN A 1 97 ? -8.094 10.611 6.132 1.00 95.38 97 ASN A N 1
ATOM 763 C CA . ASN A 1 97 ? -7.404 10.151 4.936 1.00 95.38 97 ASN A CA 1
ATOM 764 C C . ASN A 1 97 ? -7.558 8.645 4.715 1.00 95.38 97 ASN A C 1
ATOM 766 O O . ASN A 1 97 ? -7.686 8.235 3.560 1.00 95.38 97 ASN A O 1
ATOM 770 N N . LEU A 1 98 ? -7.621 7.858 5.790 1.00 96.62 98 LEU A N 1
ATOM 771 C CA . LEU A 1 98 ? -7.721 6.399 5.751 1.00 96.62 98 LEU A CA 1
ATOM 772 C C . LEU A 1 98 ? -9.159 5.873 5.761 1.00 96.62 98 LEU A C 1
ATOM 774 O O . LEU A 1 98 ? -9.357 4.673 5.835 1.00 96.62 98 LEU A O 1
ATOM 778 N N . LYS A 1 99 ? -10.191 6.717 5.683 1.00 94.56 99 LYS A N 1
ATOM 779 C CA . LYS A 1 99 ? -11.580 6.242 5.700 1.00 94.56 99 LYS A CA 1
ATOM 780 C C . LYS A 1 99 ? -11.907 5.377 4.472 1.00 94.56 99 LYS A C 1
ATOM 782 O O . LYS A 1 99 ? -11.824 5.856 3.343 1.00 94.56 99 LYS A O 1
ATOM 787 N N . SER A 1 100 ? -12.388 4.156 4.709 1.00 94.94 100 SER A N 1
ATOM 788 C CA . SER A 1 100 ? -12.847 3.215 3.678 1.00 94.94 100 SER A CA 1
ATOM 789 C C . SER A 1 100 ? -14.078 2.422 4.129 1.00 94.94 100 SER A C 1
ATOM 791 O O . SER A 1 100 ? -14.226 2.112 5.313 1.00 94.94 100 SER A O 1
ATOM 793 N N . ASP A 1 101 ? -14.951 2.081 3.177 1.00 93.38 101 ASP A N 1
ATOM 794 C CA . ASP A 1 101 ? -16.078 1.155 3.341 1.00 93.38 101 ASP A CA 1
ATOM 795 C C . ASP A 1 101 ? -15.815 -0.235 2.726 1.00 93.38 101 ASP A C 1
ATOM 797 O O . ASP A 1 101 ? -16.683 -1.110 2.770 1.00 93.38 101 ASP A O 1
ATOM 801 N N . LYS A 1 102 ? -14.627 -0.450 2.144 1.00 92.75 102 LYS A N 1
ATOM 802 C CA . LYS A 1 102 ? -14.251 -1.711 1.499 1.00 92.75 102 LYS A CA 1
ATOM 803 C C . LYS A 1 102 ? -13.897 -2.775 2.524 1.00 92.75 102 LYS A C 1
ATOM 805 O O . LYS A 1 102 ? -13.517 -2.474 3.652 1.00 92.75 102 LYS A O 1
ATOM 810 N N . LYS A 1 103 ? -14.009 -4.040 2.108 1.00 93.31 103 LYS A N 1
ATOM 811 C CA . LYS A 1 103 ? -13.513 -5.175 2.895 1.00 93.31 103 LYS A CA 1
ATOM 812 C C . LYS A 1 103 ? -11.985 -5.174 2.909 1.00 93.31 103 LYS A C 1
ATOM 814 O O . LYS A 1 103 ? -11.390 -5.194 3.977 1.00 93.31 103 LYS A O 1
ATOM 819 N N . TYR A 1 104 ? -11.370 -5.108 1.730 1.00 94.81 104 TYR A N 1
ATOM 820 C CA . TYR A 1 104 ? -9.919 -5.110 1.576 1.00 94.81 104 TYR A CA 1
ATOM 821 C C . TYR A 1 104 ? -9.394 -3.680 1.531 1.00 94.81 104 TYR A C 1
ATOM 823 O O . TYR A 1 104 ? -9.860 -2.857 0.738 1.00 94.81 104 TYR A O 1
ATOM 831 N N . LYS A 1 105 ? -8.446 -3.382 2.416 1.00 96.62 105 LYS A N 1
ATOM 832 C CA . LYS A 1 105 ? -7.905 -2.044 2.650 1.00 96.62 105 LYS A CA 1
ATOM 833 C C . LYS A 1 105 ? -6.414 -2.178 2.914 1.00 96.62 105 LYS A C 1
ATOM 835 O O . LYS A 1 105 ? -6.022 -2.912 3.820 1.00 96.62 105 LYS A O 1
ATOM 840 N N . VAL A 1 106 ? -5.592 -1.516 2.108 1.00 97.31 106 VAL A N 1
ATOM 841 C CA . VAL A 1 106 ? -4.130 -1.624 2.182 1.00 97.31 106 VAL A CA 1
ATOM 842 C C . VAL A 1 106 ? -3.508 -0.243 2.270 1.00 97.31 106 VAL A C 1
ATOM 844 O O . VAL A 1 106 ? -3.803 0.634 1.462 1.00 97.31 106 VAL A O 1
ATOM 847 N N . ILE A 1 107 ? -2.627 -0.066 3.249 1.00 98.25 107 ILE A N 1
ATOM 848 C CA . ILE A 1 107 ? -1.744 1.089 3.369 1.00 98.25 107 ILE A CA 1
ATOM 849 C C . ILE A 1 107 ? -0.403 0.696 2.758 1.00 98.25 107 ILE A C 1
ATOM 851 O O . ILE A 1 107 ? 0.260 -0.216 3.240 1.00 98.25 107 ILE A O 1
ATOM 855 N N . VAL A 1 108 ? -0.002 1.386 1.700 1.00 97.25 108 VAL A N 1
ATOM 856 C CA . VAL A 1 108 ? 1.340 1.332 1.130 1.00 97.25 108 VAL A CA 1
ATOM 857 C C . VAL A 1 108 ? 2.114 2.502 1.718 1.00 97.25 108 VAL A C 1
ATOM 859 O O . VAL A 1 108 ? 1.831 3.658 1.411 1.00 97.25 108 VAL A O 1
ATOM 862 N N . PHE A 1 109 ? 3.067 2.209 2.590 1.00 97.19 109 PHE A N 1
ATOM 863 C CA . PHE A 1 109 ? 4.001 3.191 3.117 1.00 97.19 109 PHE A CA 1
ATOM 864 C C . PHE A 1 109 ? 5.283 3.090 2.297 1.00 97.19 1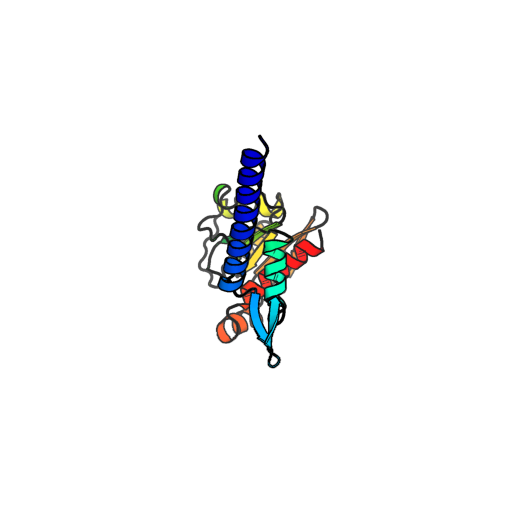09 PHE A C 1
ATOM 866 O O . PHE A 1 109 ? 6.101 2.203 2.535 1.00 97.19 109 PHE A O 1
ATOM 873 N N . ASN A 1 110 ? 5.451 4.004 1.344 1.00 94.81 110 ASN A N 1
ATOM 874 C CA . ASN A 1 110 ? 6.602 4.029 0.455 1.00 94.81 110 ASN A CA 1
ATOM 875 C C . ASN A 1 110 ? 7.637 5.078 0.888 1.00 94.81 110 ASN A C 1
ATOM 877 O O . ASN A 1 110 ? 7.424 6.281 0.743 1.00 94.81 110 ASN A O 1
ATOM 881 N N . ASP A 1 111 ? 8.766 4.603 1.395 1.00 94.31 111 ASP A N 1
ATOM 882 C CA . ASP A 1 111 ? 9.901 5.375 1.906 1.00 94.31 111 ASP A CA 1
ATOM 883 C C . ASP A 1 111 ? 11.226 4.839 1.353 1.00 94.31 111 ASP A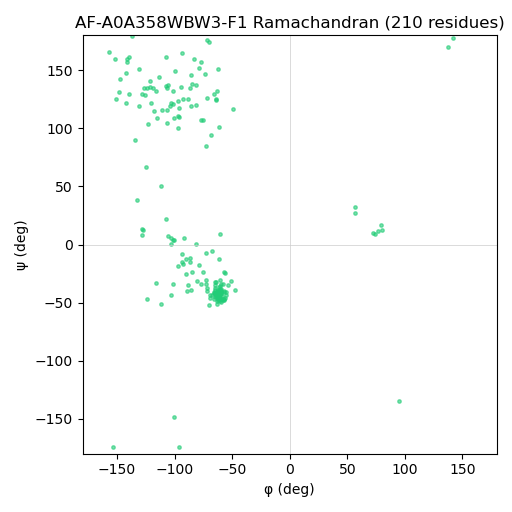 C 1
ATOM 885 O O . ASP A 1 111 ? 12.229 4.748 2.058 1.00 94.31 111 ASP A O 1
ATOM 889 N N . LEU A 1 112 ? 11.228 4.428 0.083 1.00 90.69 112 LEU A N 1
ATOM 890 C CA . LEU A 1 112 ? 12.405 3.833 -0.548 1.00 90.69 112 LEU A CA 1
ATOM 891 C C . LEU A 1 112 ? 13.615 4.767 -0.573 1.00 90.69 112 LEU A C 1
ATOM 893 O O . LEU A 1 112 ? 14.742 4.281 -0.504 1.00 90.69 112 LEU A O 1
ATOM 897 N N . TYR A 1 113 ? 13.398 6.083 -0.643 1.00 89.38 113 TYR A N 1
ATOM 898 C CA . TYR A 1 113 ? 14.474 7.075 -0.643 1.00 89.38 113 TYR A CA 1
ATOM 899 C C . TYR A 1 113 ? 14.591 7.863 0.664 1.00 89.38 113 TYR A C 1
ATOM 901 O O . TYR A 1 113 ? 15.169 8.954 0.662 1.00 89.38 113 TYR A O 1
ATOM 909 N N . ASP 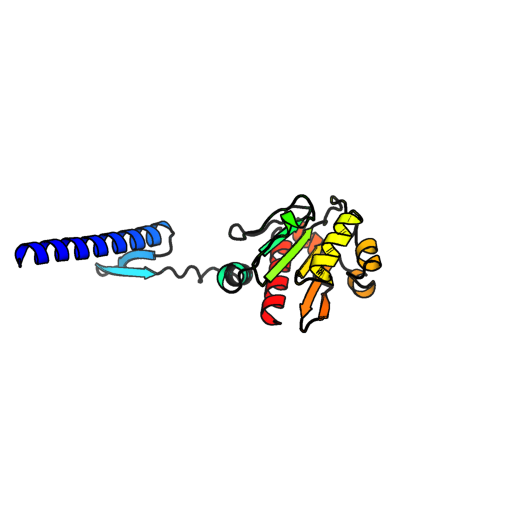A 1 114 ? 14.066 7.320 1.769 1.00 91.12 114 ASP A N 1
ATOM 910 C CA . ASP A 1 114 ? 14.178 7.870 3.128 1.00 91.12 114 ASP A CA 1
ATOM 911 C C . ASP A 1 114 ? 13.640 9.320 3.263 1.00 91.12 114 ASP A C 1
ATOM 913 O O . ASP A 1 114 ? 14.083 10.114 4.109 1.00 91.12 114 ASP A O 1
ATOM 917 N N . LYS A 1 115 ? 12.679 9.704 2.409 1.00 90.38 115 LYS A N 1
ATOM 918 C CA . LYS A 1 115 ? 12.128 11.072 2.340 1.00 90.38 115 LYS A CA 1
ATOM 919 C C 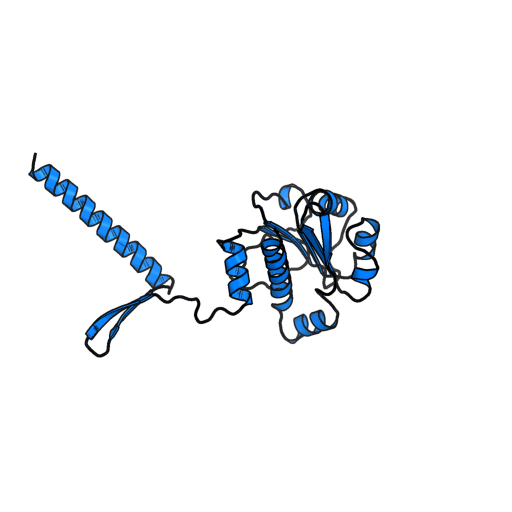. LYS A 1 115 ? 10.926 11.305 3.239 1.00 90.38 115 LYS A C 1
ATOM 921 O O . LYS A 1 115 ? 10.523 12.455 3.406 1.00 90.38 115 LYS A O 1
ATOM 926 N N . THR A 1 116 ? 10.331 10.255 3.787 1.00 92.25 116 THR A N 1
ATOM 927 C CA . THR A 1 116 ? 9.156 10.399 4.647 1.00 92.25 116 THR A CA 1
ATOM 928 C C . THR A 1 116 ? 9.577 10.668 6.080 1.00 92.25 116 THR A C 1
ATOM 930 O O . THR A 1 116 ? 10.571 10.122 6.558 1.00 92.25 116 THR A O 1
ATOM 933 N N . ASP A 1 117 ? 8.802 11.469 6.798 1.00 90.31 117 ASP A N 1
ATOM 934 C CA . ASP A 1 117 ? 8.926 11.577 8.246 1.00 90.31 117 ASP A CA 1
ATOM 935 C C . ASP A 1 117 ? 7.753 10.841 8.899 1.00 90.31 117 ASP A C 1
ATOM 937 O O . ASP A 1 117 ? 6.613 10.916 8.433 1.00 90.31 117 ASP A O 1
ATOM 941 N N . LEU A 1 118 ? 8.060 10.087 9.953 1.00 92.81 118 LEU A N 1
ATOM 942 C CA . LEU A 1 118 ? 7.106 9.296 10.717 1.00 92.81 118 LEU A CA 1
ATOM 943 C C . LEU A 1 118 ? 7.098 9.829 12.149 1.00 92.81 118 LEU A C 1
ATOM 945 O O . LEU A 1 118 ? 8.109 9.765 12.848 1.00 92.81 118 LEU A O 1
ATOM 949 N N . THR A 1 119 ? 5.969 10.394 12.568 1.00 95.12 119 THR A N 1
ATOM 950 C CA . THR A 1 119 ? 5.788 10.909 13.930 1.00 95.12 119 THR A CA 1
ATOM 951 C C . THR A 1 119 ? 5.150 9.864 14.847 1.00 95.12 119 THR A C 1
ATOM 953 O O . THR A 1 119 ? 4.560 8.887 14.385 1.00 95.12 119 THR A O 1
ATOM 956 N N . ASP A 1 120 ? 5.210 10.082 16.163 1.00 95.31 120 ASP A N 1
ATOM 957 C CA . ASP A 1 120 ? 4.519 9.220 17.135 1.00 95.31 120 ASP A CA 1
ATOM 958 C C . ASP A 1 120 ? 2.996 9.187 16.902 1.00 95.31 120 ASP A C 1
ATOM 960 O O . ASP A 1 120 ? 2.364 8.141 17.070 1.00 95.31 120 ASP A O 1
ATOM 964 N N . ASP A 1 121 ? 2.410 10.306 16.459 1.00 96.25 121 ASP A N 1
ATOM 965 C CA . ASP A 1 121 ? 0.992 10.387 16.092 1.00 96.25 121 ASP A CA 1
ATOM 966 C C . ASP A 1 121 ? 0.688 9.510 14.866 1.00 96.25 121 ASP A C 1
ATOM 968 O O . ASP A 1 121 ? -0.308 8.784 14.852 1.00 96.25 121 ASP A O 1
ATOM 972 N N . ASP A 1 122 ? 1.563 9.521 13.856 1.00 97.00 122 ASP A N 1
ATOM 973 C CA . ASP A 1 122 ? 1.427 8.674 12.667 1.00 97.00 122 ASP A CA 1
ATOM 974 C C . ASP A 1 122 ? 1.522 7.184 13.033 1.00 97.00 122 ASP A C 1
ATOM 976 O O . ASP A 1 122 ? 0.720 6.370 12.570 1.00 97.00 122 ASP A O 1
ATOM 980 N N . ILE A 1 123 ? 2.453 6.825 13.924 1.00 97.31 123 ILE A N 1
ATOM 981 C CA . ILE A 1 123 ? 2.588 5.463 14.461 1.00 97.31 123 ILE A CA 1
ATOM 982 C C . ILE A 1 123 ? 1.313 5.049 15.199 1.00 97.31 123 ILE A C 1
ATOM 984 O O . ILE A 1 123 ? 0.833 3.929 15.010 1.00 97.31 123 ILE A O 1
ATOM 988 N N . ALA A 1 124 ? 0.738 5.929 16.023 1.00 97.44 124 ALA A N 1
ATOM 989 C CA . ALA A 1 124 ? -0.505 5.649 16.735 1.00 97.44 124 ALA A CA 1
ATOM 990 C C . ALA A 1 124 ? -1.677 5.408 15.768 1.00 97.44 124 ALA A C 1
ATOM 992 O O . ALA A 1 124 ? -2.459 4.473 15.966 1.00 97.44 124 ALA A O 1
ATOM 993 N N . VAL A 1 125 ? -1.768 6.192 14.687 1.00 98.00 125 VAL A N 1
ATOM 994 C CA . VAL A 1 125 ? -2.753 5.972 13.618 1.00 98.00 125 VAL A CA 1
ATOM 995 C C . VAL A 1 125 ? -2.523 4.619 12.942 1.00 98.00 125 VAL A C 1
ATOM 997 O O . VAL A 1 125 ? -3.467 3.841 12.812 1.00 98.00 125 VAL A O 1
ATOM 1000 N N . LEU A 1 126 ? -1.286 4.288 12.566 1.00 98.06 126 LEU A N 1
ATOM 1001 C CA . LEU A 1 126 ? -0.975 2.994 11.956 1.00 98.06 126 LEU A CA 1
ATOM 1002 C C . LEU A 1 126 ? -1.325 1.826 12.883 1.00 98.06 126 LEU A C 1
ATOM 1004 O O . LEU A 1 126 ? -1.905 0.851 12.418 1.00 98.06 126 LEU A O 1
ATOM 1008 N N . LYS A 1 127 ? -1.061 1.918 14.194 1.00 97.56 127 LYS A N 1
ATOM 1009 C CA . LYS A 1 127 ? -1.407 0.848 15.148 1.00 97.56 127 LYS A CA 1
ATOM 1010 C C . LYS A 1 127 ? -2.906 0.596 15.176 1.00 97.56 127 LYS A C 1
ATOM 1012 O O . LYS A 1 127 ? -3.334 -0.549 15.038 1.00 97.56 127 LYS A O 1
ATOM 1017 N N . LYS A 1 128 ? -3.688 1.672 15.288 1.00 97.31 128 LYS A N 1
ATOM 1018 C CA . LYS A 1 128 ? -5.151 1.616 15.310 1.00 97.31 128 LYS A CA 1
ATOM 1019 C C . LYS A 1 128 ? -5.721 0.929 14.066 1.00 97.31 128 LYS A C 1
ATOM 1021 O O . LYS A 1 128 ? -6.697 0.196 14.170 1.00 97.31 128 LYS A O 1
ATOM 1026 N N . TYR A 1 129 ? -5.147 1.189 12.893 1.00 97.75 129 TYR A N 1
ATOM 1027 C CA . TYR A 1 129 ? -5.675 0.679 11.625 1.00 97.75 129 TYR A CA 1
ATOM 1028 C C . TYR A 1 129 ? -5.120 -0.701 11.247 1.00 97.75 129 TYR A C 1
ATOM 1030 O O . TYR A 1 129 ? -5.864 -1.504 10.690 1.00 97.75 129 TYR A O 1
ATOM 1038 N N . VAL A 1 130 ? -3.855 -0.987 11.565 1.00 97.62 130 VAL A N 1
ATOM 1039 C CA . VAL A 1 130 ? -3.130 -2.187 11.105 1.00 97.62 130 VAL A CA 1
ATOM 1040 C C . VAL A 1 130 ? -3.014 -3.261 12.184 1.00 97.62 130 VAL A C 1
ATOM 1042 O O . VAL A 1 130 ? -3.177 -4.435 11.898 1.00 97.62 130 VAL A O 1
ATOM 1045 N N . LEU A 1 131 ? -2.704 -2.908 13.432 1.00 96.69 131 LEU A N 1
ATOM 1046 C CA . LEU A 1 131 ? -2.535 -3.918 14.488 1.00 96.69 131 LEU A CA 1
ATOM 1047 C C . LEU A 1 131 ? -3.856 -4.217 15.200 1.00 96.69 131 LEU A C 1
ATOM 1049 O O . LEU A 1 131 ? -4.152 -5.366 15.516 1.00 96.69 131 LEU A O 1
ATOM 1053 N N . GLU A 1 132 ? -4.646 -3.173 15.443 1.00 95.19 132 GLU A N 1
ATOM 1054 C CA . GLU A 1 132 ? -5.941 -3.247 16.130 1.00 95.19 132 GLU A CA 1
ATOM 1055 C C . GLU A 1 132 ? -7.128 -3.295 15.156 1.00 95.19 132 GLU A C 1
ATOM 1057 O O . GLU A 1 132 ? -8.237 -3.666 15.545 1.00 95.19 132 GLU A O 1
ATOM 1062 N N . GLY A 1 133 ? -6.897 -2.887 13.907 1.00 94.88 133 GLY A N 1
ATOM 1063 C CA . GLY A 1 133 ? -7.908 -2.769 12.864 1.00 94.88 133 GLY A CA 1
ATOM 1064 C C . GLY A 1 133 ? -7.898 -3.937 11.882 1.00 94.88 133 GLY A C 1
ATOM 1065 O O . GLY A 1 133 ? -7.632 -5.080 12.248 1.00 94.88 133 GLY A O 1
ATOM 1066 N N . ASP A 1 134 ? -8.254 -3.638 10.634 1.00 94.75 134 ASP A N 1
ATOM 1067 C CA . ASP A 1 134 ? -8.368 -4.604 9.538 1.00 94.75 134 ASP A CA 1
ATOM 1068 C C . ASP A 1 134 ? -7.580 -4.198 8.279 1.00 94.75 134 ASP A C 1
ATOM 1070 O O . ASP A 1 134 ? -7.779 -4.778 7.209 1.00 94.75 134 ASP A O 1
ATOM 1074 N N . TYR A 1 135 ? -6.695 -3.202 8.385 1.00 97.94 135 TYR A N 1
ATOM 1075 C CA . TYR A 1 135 ? -5.894 -2.723 7.261 1.00 97.94 135 TYR A CA 1
ATOM 1076 C C . TYR A 1 135 ? -4.624 -3.552 7.151 1.00 97.94 135 TYR A C 1
ATOM 1078 O O . TYR A 1 135 ? -3.906 -3.755 8.126 1.00 97.94 135 TYR A O 1
ATOM 1086 N N . ALA A 1 136 ? -4.288 -3.957 5.933 1.00 97.81 136 ALA A N 1
ATOM 1087 C CA . ALA A 1 136 ? -2.953 -4.457 5.661 1.00 97.81 136 ALA A CA 1
ATOM 1088 C C . ALA A 1 136 ? -1.962 -3.294 5.513 1.00 97.81 136 ALA A C 1
ATOM 1090 O O . ALA A 1 136 ? -2.331 -2.198 5.083 1.00 97.81 136 ALA A O 1
ATOM 1091 N N . LEU A 1 137 ? -0.696 -3.549 5.827 1.00 98.00 137 LEU A N 1
ATOM 1092 C CA . LEU A 1 137 ? 0.409 -2.614 5.634 1.00 98.00 137 LEU A CA 1
ATOM 1093 C C . LEU A 1 137 ? 1.427 -3.229 4.681 1.00 98.00 137 LEU A C 1
ATOM 1095 O O . LEU A 1 137 ? 1.810 -4.381 4.850 1.00 98.00 137 LEU A O 1
ATOM 1099 N N . PHE A 1 138 ? 1.894 -2.447 3.718 1.00 97.19 138 PHE A N 1
ATOM 1100 C CA . PHE A 1 138 ? 3.043 -2.752 2.879 1.00 97.19 138 PHE A CA 1
ATOM 1101 C C . PHE A 1 138 ? 4.041 -1.607 3.046 1.00 97.19 138 PHE A C 1
ATOM 1103 O O . PHE A 1 138 ? 3.804 -0.511 2.542 1.00 97.19 138 PHE A O 1
ATOM 1110 N N . TYR A 1 139 ? 5.108 -1.827 3.812 1.00 96.12 139 TYR A N 1
ATOM 1111 C CA . TYR A 1 139 ? 6.157 -0.836 4.042 1.00 96.12 139 TYR A CA 1
ATOM 1112 C C . TYR A 1 139 ? 7.371 -1.140 3.172 1.00 96.12 139 TYR A C 1
ATOM 1114 O O . TYR A 1 139 ? 7.861 -2.270 3.171 1.00 96.12 139 TYR A O 1
ATOM 1122 N N . THR A 1 140 ? 7.889 -0.118 2.497 1.00 94.12 140 THR A N 1
ATOM 1123 C CA . THR A 1 140 ? 9.164 -0.158 1.779 1.00 94.12 140 THR A CA 1
ATOM 1124 C C . THR A 1 140 ? 10.057 0.978 2.239 1.00 94.12 140 THR A C 1
ATOM 1126 O O . THR A 1 140 ? 9.629 2.124 2.259 1.00 94.12 140 THR A O 1
ATOM 1129 N N . GLY A 1 141 ? 11.294 0.665 2.614 1.00 92.50 141 GLY A N 1
ATOM 1130 C CA . GLY A 1 141 ? 12.241 1.636 3.170 1.00 92.50 141 GLY A CA 1
ATOM 1131 C C . GLY A 1 141 ? 13.017 1.082 4.361 1.00 92.50 141 GLY A C 1
ATOM 1132 O O . GLY A 1 141 ? 12.721 -0.006 4.864 1.00 92.50 141 GLY A O 1
ATOM 1133 N N . ARG A 1 142 ? 14.043 1.822 4.799 1.00 90.56 142 ARG A N 1
ATOM 1134 C CA . ARG A 1 142 ? 14.887 1.447 5.950 1.00 90.56 142 ARG A CA 1
ATOM 1135 C C . ARG A 1 142 ? 14.782 2.437 7.106 1.00 90.56 142 ARG A C 1
ATOM 1137 O O . ARG A 1 142 ? 14.860 2.008 8.257 1.00 90.56 142 ARG A O 1
ATOM 1144 N N . LYS A 1 143 ? 14.580 3.729 6.820 1.00 94.00 143 LYS A N 1
ATOM 1145 C CA . LYS A 1 143 ? 14.610 4.820 7.810 1.00 94.00 143 LYS A CA 1
ATOM 1146 C C . LYS A 1 143 ? 13.800 4.550 9.080 1.00 94.00 143 LYS A C 1
ATOM 1148 O O . LYS A 1 143 ? 14.259 4.886 10.168 1.00 94.00 143 LYS A O 1
ATOM 1153 N N . HIS A 1 144 ? 12.623 3.934 8.957 1.00 94.25 144 HIS A N 1
ATOM 1154 C CA . HIS A 1 144 ? 11.669 3.788 10.066 1.00 94.25 144 HIS A CA 1
ATOM 1155 C C . HIS A 1 144 ? 11.587 2.373 10.654 1.00 94.25 144 HIS A C 1
ATOM 1157 O O . HIS A 1 144 ? 10.736 2.112 11.504 1.00 94.25 144 HIS A O 1
ATOM 1163 N N . MET A 1 145 ? 12.460 1.447 10.242 1.00 91.75 145 MET A N 1
ATOM 1164 C CA . MET A 1 145 ? 12.422 0.043 10.680 1.00 91.75 145 MET A CA 1
ATOM 1165 C C . MET A 1 145 ? 12.485 -0.128 12.203 1.00 91.75 145 MET A C 1
ATOM 1167 O O . MET A 1 145 ? 11.665 -0.849 12.775 1.00 91.75 145 MET A O 1
ATOM 1171 N N . ASP A 1 146 ? 13.400 0.577 12.871 1.00 92.69 146 ASP A N 1
ATOM 1172 C CA . ASP A 1 146 ? 13.546 0.509 14.331 1.00 92.69 146 ASP A CA 1
ATOM 1173 C C . ASP A 1 146 ? 12.279 0.997 15.048 1.00 92.69 146 ASP A C 1
ATOM 1175 O O . ASP A 1 146 ? 11.843 0.403 16.037 1.00 92.69 146 ASP A O 1
ATOM 1179 N N . ALA A 1 147 ? 11.644 2.048 14.519 1.00 94.88 147 ALA A N 1
ATOM 1180 C CA . ALA A 1 147 ? 10.386 2.559 15.048 1.00 94.88 147 ALA A CA 1
ATOM 1181 C C . ALA A 1 147 ? 9.259 1.532 14.873 1.00 94.88 147 ALA A C 1
ATOM 1183 O O . ALA A 1 147 ? 8.487 1.311 15.807 1.00 94.88 147 ALA A O 1
ATOM 1184 N N . PHE A 1 148 ? 9.184 0.856 13.724 1.00 95.56 148 PHE A N 1
ATOM 1185 C CA . PHE A 1 148 ? 8.211 -0.209 13.490 1.00 95.56 148 PHE A CA 1
ATOM 1186 C C . PHE A 1 148 ? 8.415 -1.412 14.423 1.00 95.56 148 PHE A C 1
ATOM 1188 O O . PHE A 1 148 ? 7.432 -1.902 14.987 1.00 95.56 148 PHE A O 1
ATOM 1195 N N . ILE A 1 149 ? 9.659 -1.839 14.672 1.00 94.56 149 ILE A N 1
ATOM 1196 C CA . ILE A 1 149 ? 9.955 -2.912 15.638 1.00 94.56 149 ILE A CA 1
ATOM 1197 C C . ILE A 1 149 ? 9.554 -2.506 17.052 1.00 94.56 149 ILE A C 1
ATOM 1199 O O . ILE A 1 149 ? 8.814 -3.230 17.719 1.00 94.56 149 ILE A O 1
ATOM 1203 N N . ALA A 1 150 ? 10.001 -1.332 17.509 1.00 95.44 150 ALA A N 1
ATOM 1204 C CA . ALA A 1 150 ? 9.709 -0.835 18.853 1.00 95.44 150 ALA A CA 1
ATOM 1205 C C . ALA A 1 150 ? 8.199 -0.733 19.126 1.00 95.44 150 ALA A C 1
ATOM 1207 O O . ALA A 1 150 ? 7.752 -0.776 20.273 1.00 95.44 150 ALA A O 1
ATOM 1208 N N . ASN A 1 151 ? 7.407 -0.621 18.060 1.00 96.69 151 ASN A N 1
ATOM 1209 C CA . ASN A 1 151 ? 5.964 -0.490 18.105 1.00 96.69 151 ASN A CA 1
ATOM 1210 C C . ASN A 1 151 ? 5.195 -1.772 17.749 1.00 96.69 151 ASN A C 1
ATOM 1212 O O . ASN A 1 151 ? 3.966 -1.730 17.726 1.00 96.69 151 ASN A O 1
ATOM 1216 N N . GLY A 1 152 ? 5.884 -2.898 17.545 1.00 94.62 152 GLY A N 1
ATOM 1217 C CA . GLY A 1 152 ? 5.267 -4.214 17.361 1.00 94.62 152 GLY A CA 1
ATOM 1218 C C . GLY A 1 152 ? 4.711 -4.480 15.962 1.00 94.62 152 GLY A C 1
ATOM 1219 O O . GLY A 1 152 ? 3.910 -5.396 15.803 1.00 94.62 152 GLY A O 1
ATOM 1220 N N . PHE A 1 153 ? 5.112 -3.697 14.959 1.00 95.19 153 PHE A N 1
ATOM 1221 C CA . PHE A 1 153 ? 4.745 -3.950 13.563 1.00 95.19 153 PHE A CA 1
ATOM 1222 C C . PHE A 1 153 ? 5.624 -5.017 12.921 1.00 95.19 153 PHE A C 1
ATOM 1224 O O . PHE A 1 153 ? 5.158 -5.732 12.044 1.00 95.19 153 PHE A O 1
ATOM 1231 N N . ALA A 1 154 ? 6.882 -5.117 13.342 1.00 92.94 154 ALA A N 1
ATOM 1232 C CA . ALA A 1 154 ? 7.828 -6.041 12.747 1.00 92.94 154 ALA A CA 1
ATOM 1233 C C . ALA A 1 154 ? 8.749 -6.678 13.789 1.00 92.94 154 ALA A C 1
ATOM 1235 O O . ALA A 1 154 ? 8.970 -6.128 14.870 1.00 92.94 154 ALA A O 1
ATOM 1236 N N . THR A 1 155 ? 9.308 -7.834 13.454 1.00 91.44 155 THR A N 1
ATOM 1237 C CA . THR A 1 155 ? 10.354 -8.504 14.225 1.00 91.44 155 THR A CA 1
ATOM 1238 C C . THR A 1 155 ? 11.727 -8.248 13.605 1.00 91.44 155 THR A C 1
ATOM 1240 O O . THR A 1 155 ? 11.872 -8.138 12.387 1.00 91.44 155 THR A O 1
ATOM 1243 N N . GLU A 1 156 ? 12.779 -8.217 14.433 1.00 88.50 156 GLU A N 1
ATOM 1244 C CA . GLU A 1 156 ? 14.166 -8.066 13.951 1.00 88.50 156 GLU A CA 1
ATOM 1245 C C . GLU A 1 156 ? 14.533 -9.117 12.893 1.00 88.50 156 GLU A C 1
ATOM 1247 O O . GLU A 1 156 ? 15.266 -8.834 11.947 1.00 88.50 156 GLU A O 1
ATOM 1252 N N . GLN A 1 157 ? 14.000 -10.336 13.033 1.00 84.81 157 GLN A N 1
ATOM 1253 C CA . GLN A 1 157 ? 14.249 -11.426 12.096 1.00 84.81 157 GLN A CA 1
ATOM 1254 C C . GLN A 1 157 ? 13.727 -11.109 10.694 1.00 84.81 157 GLN A C 1
ATOM 1256 O O . GLN A 1 157 ? 14.392 -11.435 9.711 1.00 84.81 157 GLN A O 1
ATOM 1261 N N . VAL A 1 158 ? 12.551 -10.495 10.596 1.00 81.75 158 VAL A N 1
ATOM 1262 C CA . VAL A 1 158 ? 11.934 -10.181 9.310 1.00 81.75 158 VAL A CA 1
ATOM 1263 C C . VAL A 1 158 ? 12.642 -9.035 8.616 1.00 81.75 158 VAL A C 1
ATOM 1265 O O . VAL A 1 158 ? 12.701 -9.046 7.396 1.00 81.75 158 VAL A O 1
ATOM 1268 N N . ILE A 1 159 ? 13.235 -8.082 9.329 1.00 81.56 159 ILE A N 1
ATOM 1269 C CA . ILE A 1 159 ? 13.839 -6.919 8.666 1.00 81.56 159 ILE A CA 1
ATOM 1270 C C . ILE A 1 159 ? 15.336 -7.062 8.364 1.00 81.56 159 ILE A C 1
ATOM 1272 O O . ILE A 1 159 ? 15.863 -6.291 7.569 1.00 81.56 159 ILE A O 1
ATOM 1276 N N . LYS A 1 160 ? 16.025 -8.045 8.965 1.00 79.75 160 LYS A N 1
ATOM 1277 C CA . LYS A 1 160 ? 17.498 -8.152 8.986 1.00 79.75 160 LYS A CA 1
ATOM 1278 C C . LYS A 1 160 ? 18.186 -8.037 7.617 1.00 79.75 160 LYS A C 1
ATOM 1280 O O . LYS A 1 160 ? 19.312 -7.555 7.548 1.00 79.75 160 LYS A O 1
ATOM 1285 N N . GLU A 1 161 ? 17.531 -8.479 6.549 1.00 78.19 161 GLU A N 1
ATOM 1286 C CA . GLU A 1 161 ? 18.075 -8.472 5.181 1.00 78.19 161 GLU A CA 1
ATOM 1287 C C . GLU A 1 161 ? 17.120 -7.818 4.167 1.00 78.19 161 GLU A C 1
ATOM 1289 O O . GLU A 1 161 ? 17.378 -7.841 2.969 1.00 78.19 161 GLU A O 1
ATOM 1294 N N . ASN A 1 162 ? 16.034 -7.194 4.635 1.00 85.44 162 ASN A N 1
ATOM 1295 C CA . ASN A 1 162 ? 14.980 -6.648 3.779 1.00 85.44 162 ASN A CA 1
ATOM 1296 C C . ASN A 1 162 ? 15.004 -5.113 3.739 1.00 85.44 162 ASN A C 1
ATOM 1298 O O . ASN A 1 162 ? 15.581 -4.462 4.608 1.00 85.44 162 ASN A O 1
ATOM 1302 N N . ILE A 1 163 ? 14.368 -4.537 2.720 1.00 88.50 163 ILE A N 1
ATOM 1303 C CA . ILE A 1 163 ? 14.081 -3.102 2.532 1.00 88.50 163 ILE A CA 1
ATOM 1304 C C . ILE A 1 163 ? 12.569 -2.900 2.660 1.00 88.50 163 ILE A C 1
ATOM 1306 O O . ILE A 1 163 ? 11.893 -2.356 1.789 1.00 88.50 163 ILE A O 1
ATOM 1310 N N . GLY A 1 164 ? 12.005 -3.426 3.738 1.00 92.12 164 GLY A N 1
ATOM 1311 C CA . GLY A 1 164 ? 10.574 -3.371 3.974 1.00 92.12 164 GLY A CA 1
ATOM 1312 C C . GLY A 1 164 ? 10.028 -4.642 4.595 1.00 92.12 164 GLY A C 1
ATOM 1313 O O . GLY A 1 164 ? 10.741 -5.622 4.820 1.00 92.12 164 GLY A O 1
ATOM 1314 N N . PHE A 1 165 ? 8.736 -4.604 4.871 1.00 94.94 165 PHE A N 1
ATOM 1315 C CA . PHE A 1 165 ? 7.954 -5.724 5.372 1.00 94.94 165 PHE A CA 1
ATOM 1316 C C . PHE A 1 165 ? 6.483 -5.482 5.036 1.00 94.94 165 PHE A C 1
ATOM 1318 O O . PHE A 1 165 ? 6.076 -4.367 4.703 1.00 94.94 165 PHE A O 1
ATOM 1325 N N . ALA A 1 166 ? 5.664 -6.518 5.155 1.00 96.19 166 ALA A N 1
ATOM 1326 C CA . ALA A 1 166 ? 4.224 -6.377 5.044 1.00 96.19 166 ALA A CA 1
ATOM 1327 C C . ALA A 1 166 ? 3.496 -7.071 6.194 1.00 96.19 166 ALA A C 1
ATOM 1329 O O . ALA A 1 166 ? 3.963 -8.075 6.735 1.00 96.19 166 ALA A O 1
ATOM 1330 N N . LEU A 1 167 ? 2.329 -6.539 6.543 1.00 96.62 167 LEU A N 1
ATOM 1331 C CA . LEU A 1 167 ? 1.438 -7.060 7.570 1.00 96.62 167 LEU A CA 1
ATOM 1332 C C . LEU A 1 167 ? 0.052 -7.261 7.001 1.00 96.62 167 LEU A C 1
ATOM 1334 O O . LEU A 1 167 ? -0.497 -6.378 6.348 1.00 96.62 167 LEU A O 1
ATOM 1338 N N . ARG A 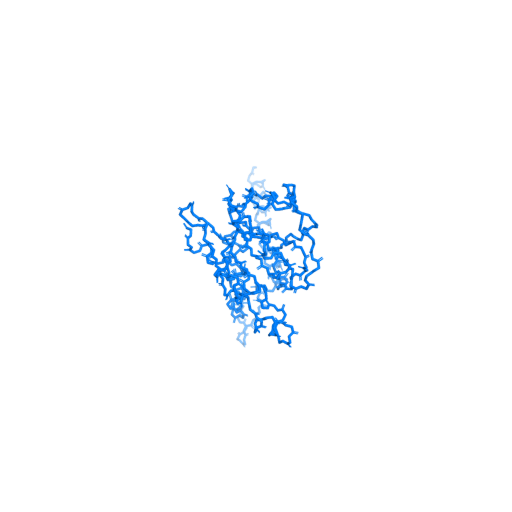1 168 ? -0.540 -8.408 7.302 1.00 95.19 168 ARG A N 1
ATOM 1339 C CA . ARG A 1 168 ? -1.907 -8.745 6.903 1.00 95.19 168 ARG A CA 1
ATOM 1340 C C . ARG A 1 168 ? -2.619 -9.501 8.005 1.00 95.19 168 ARG A C 1
ATOM 1342 O O . ARG A 1 168 ? -1.978 -10.152 8.824 1.00 95.19 168 ARG A O 1
ATOM 1349 N N . HIS A 1 169 ? -3.943 -9.498 7.969 1.00 93.25 169 HIS A N 1
ATOM 1350 C CA . HIS A 1 169 ? -4.753 -10.270 8.902 1.00 93.25 169 HIS A CA 1
ATOM 1351 C C . HIS A 1 169 ? -5.123 -11.625 8.298 1.00 93.25 169 HIS A C 1
ATOM 1353 O O . HIS A 1 169 ? -5.526 -11.705 7.141 1.00 93.25 169 HIS A O 1
ATOM 1359 N N . SER A 1 170 ? -5.010 -12.694 9.083 1.00 88.44 170 SER A N 1
ATOM 1360 C CA . SER A 1 170 ? -5.586 -14.002 8.761 1.00 88.44 170 SER A CA 1
ATOM 1361 C C . SER A 1 170 ? -5.983 -14.708 10.054 1.00 88.44 170 SER A C 1
ATOM 1363 O O . SER A 1 170 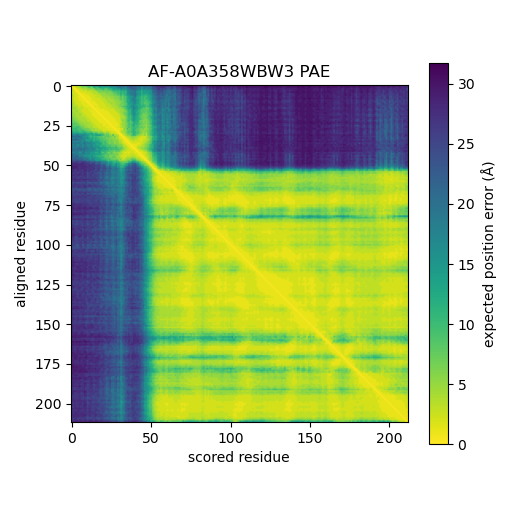? -5.227 -14.716 11.027 1.00 88.44 170 SER A O 1
ATOM 1365 N N . GLY A 1 171 ? -7.208 -15.238 10.107 1.00 82.38 171 GLY A N 1
ATOM 1366 C CA . GLY A 1 171 ? -7.720 -15.937 11.292 1.00 82.38 171 GLY A CA 1
ATOM 1367 C C . GLY A 1 171 ? -7.702 -15.102 12.582 1.00 82.38 171 GLY A C 1
ATOM 1368 O O . GLY A 1 171 ? -7.473 -15.648 13.658 1.00 82.38 171 GLY A O 1
ATOM 1369 N N . GLY A 1 172 ? -7.884 -13.779 12.486 1.00 81.94 172 GLY A N 1
ATOM 1370 C CA . GLY A 1 172 ? -7.831 -12.861 13.635 1.00 81.94 172 GLY A CA 1
ATOM 1371 C C . GLY A 1 172 ? -6.422 -12.578 14.173 1.00 81.94 172 GLY A C 1
ATOM 1372 O O . GLY A 1 172 ? -6.294 -11.959 15.223 1.00 81.94 172 GLY A O 1
ATOM 1373 N N . THR A 1 173 ? -5.374 -13.018 13.471 1.00 88.50 173 THR A N 1
ATOM 1374 C CA . THR A 1 173 ? -3.969 -12.764 13.821 1.00 88.50 173 THR A CA 1
ATOM 1375 C C . THR A 1 173 ? -3.317 -11.870 12.769 1.00 88.50 173 THR A C 1
ATOM 1377 O O . THR A 1 173 ? -3.613 -12.002 11.579 1.00 88.50 173 THR A O 1
ATOM 1380 N N . VAL A 1 174 ? -2.419 -10.979 13.197 1.00 93.69 174 VAL A N 1
ATOM 1381 C CA . VAL A 1 174 ? -1.553 -10.210 12.292 1.00 93.69 174 VAL A CA 1
ATOM 1382 C C . VAL A 1 174 ? -0.365 -11.083 11.897 1.00 93.69 174 VAL A C 1
ATOM 1384 O O . VAL A 1 174 ? 0.389 -11.548 12.750 1.00 93.69 174 VAL A O 1
ATOM 1387 N N . ILE A 1 175 ? -0.220 -11.327 10.600 1.00 93.25 175 ILE A N 1
ATOM 1388 C CA . ILE A 1 175 ? 0.873 -12.089 10.008 1.00 93.25 175 ILE A CA 1
ATOM 1389 C C . ILE A 1 175 ? 1.857 -11.114 9.382 1.00 93.25 175 ILE A C 1
ATOM 1391 O O . ILE A 1 175 ? 1.517 -10.365 8.465 1.00 93.25 175 ILE A O 1
ATOM 1395 N N . GLU A 1 176 ? 3.091 -11.188 9.857 1.00 92.56 176 GLU A N 1
ATOM 1396 C CA . GLU A 1 176 ? 4.237 -10.481 9.310 1.00 92.56 176 GLU A CA 1
ATOM 1397 C C . GLU A 1 176 ? 4.857 -11.262 8.144 1.00 92.56 176 GLU A C 1
ATOM 1399 O O . GLU A 1 176 ? 4.993 -12.486 8.185 1.00 92.56 176 GLU A O 1
ATOM 1404 N N . THR A 1 177 ? 5.226 -10.553 7.079 1.00 90.25 177 THR A N 1
ATOM 1405 C CA . THR A 1 177 ? 5.895 -11.103 5.897 1.00 90.25 177 THR A CA 1
ATOM 1406 C C . THR A 1 177 ? 7.114 -10.250 5.546 1.00 90.25 177 THR A C 1
ATOM 1408 O O . THR A 1 177 ? 6.980 -9.071 5.228 1.00 90.25 177 THR A O 1
ATOM 1411 N N . GLY A 1 178 ? 8.299 -10.861 5.580 1.00 85.06 178 GLY A N 1
ATOM 1412 C CA . GLY A 1 178 ? 9.533 -10.312 5.007 1.00 85.06 178 GLY A CA 1
ATOM 1413 C C . GLY A 1 178 ? 9.810 -10.848 3.606 1.00 85.06 178 GLY A C 1
ATOM 1414 O O . GLY A 1 178 ? 9.010 -11.601 3.052 1.00 85.06 178 GLY A O 1
ATOM 1415 N N . GLY A 1 179 ? 10.967 -10.497 3.046 1.00 79.69 179 GLY A N 1
ATOM 1416 C CA . GLY A 1 179 ? 11.436 -11.024 1.758 1.00 79.69 179 GLY A CA 1
ATOM 1417 C C . GLY A 1 179 ? 10.676 -10.498 0.542 1.00 79.69 179 GLY A C 1
ATOM 1418 O O . GLY A 1 179 ? 10.830 -11.044 -0.543 1.00 79.69 179 GLY A O 1
ATOM 1419 N N . LEU A 1 180 ? 9.827 -9.481 0.722 1.00 78.50 180 LEU A N 1
ATOM 1420 C CA . LEU A 1 180 ? 9.051 -8.865 -0.360 1.00 78.50 180 LEU A CA 1
ATOM 1421 C C . LEU A 1 180 ? 9.841 -7.786 -1.105 1.00 78.50 180 LEU A C 1
ATOM 1423 O O . LEU A 1 180 ? 9.508 -7.478 -2.244 1.00 78.50 180 LEU A O 1
ATOM 1427 N N . TRP A 1 181 ? 10.848 -7.203 -0.452 1.00 85.44 181 TRP A N 1
ATOM 1428 C CA . TRP A 1 181 ? 11.692 -6.155 -1.010 1.00 85.44 181 TRP A CA 1
ATOM 1429 C C . TRP A 1 181 ? 13.083 -6.236 -0.375 1.00 85.44 181 TRP A C 1
ATOM 1431 O O . TRP A 1 181 ? 13.198 -6.219 0.851 1.00 85.44 181 TRP A O 1
ATOM 1441 N N . ASP A 1 182 ? 14.125 -6.344 -1.192 1.00 86.88 182 ASP A N 1
ATOM 1442 C CA . ASP A 1 182 ? 15.536 -6.408 -0.798 1.00 86.88 182 ASP A CA 1
ATOM 1443 C C . ASP A 1 182 ? 16.399 -5.524 -1.721 1.00 86.88 182 ASP A C 1
ATOM 1445 O O . ASP A 1 182 ? 15.882 -4.874 -2.632 1.00 86.88 182 ASP A O 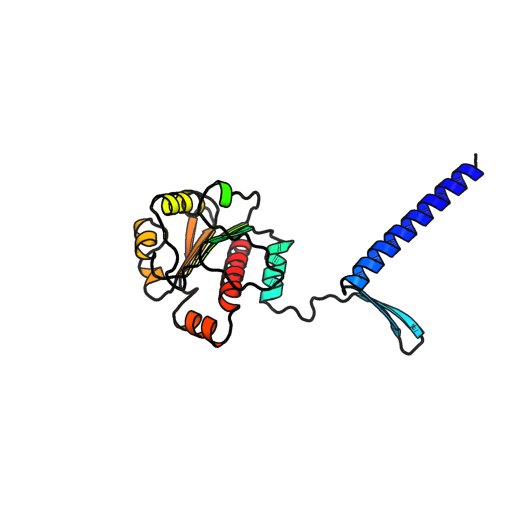1
ATOM 1449 N N . GLU A 1 183 ? 17.715 -5.472 -1.487 1.00 86.94 183 GLU A N 1
ATOM 1450 C CA . GLU A 1 183 ? 18.640 -4.650 -2.297 1.00 86.94 183 GLU A CA 1
ATOM 1451 C C . GLU A 1 183 ? 18.621 -5.045 -3.777 1.00 86.94 183 GLU A C 1
ATOM 1453 O O . GLU A 1 183 ? 18.627 -4.180 -4.649 1.00 86.94 183 GLU A O 1
ATOM 1458 N N . THR A 1 184 ? 18.515 -6.343 -4.069 1.00 88.56 184 THR A N 1
ATOM 1459 C CA . THR A 1 184 ? 18.419 -6.850 -5.445 1.00 88.56 184 THR A CA 1
ATOM 1460 C C . THR A 1 184 ? 17.154 -6.337 -6.136 1.00 88.56 184 THR A C 1
ATOM 1462 O O . THR A 1 184 ? 17.187 -5.927 -7.296 1.00 88.56 184 THR A O 1
ATOM 1465 N N . SER A 1 185 ? 16.031 -6.342 -5.415 1.00 88.88 185 SER A N 1
ATOM 1466 C CA . SER A 1 185 ? 14.741 -5.851 -5.900 1.00 88.88 185 SER A CA 1
ATOM 1467 C C . SER A 1 185 ? 14.780 -4.347 -6.154 1.00 88.88 185 SER A C 1
ATOM 1469 O O . SER A 1 185 ? 14.258 -3.889 -7.169 1.00 88.88 185 SER A O 1
ATOM 1471 N N . LEU A 1 186 ? 15.428 -3.583 -5.267 1.00 88.06 186 LEU A N 1
ATOM 1472 C CA . LEU A 1 186 ? 15.608 -2.144 -5.438 1.00 88.06 186 LEU A CA 1
ATOM 1473 C C . LEU A 1 186 ? 16.459 -1.832 -6.674 1.00 88.06 186 LEU A C 1
ATOM 1475 O O . LEU A 1 186 ? 16.034 -1.041 -7.511 1.00 88.06 186 LEU A O 1
ATOM 1479 N N . GLU A 1 187 ? 17.606 -2.495 -6.841 1.00 89.12 187 GLU A N 1
ATOM 1480 C CA . GLU A 1 187 ? 18.466 -2.302 -8.014 1.00 89.12 187 GLU A CA 1
ATOM 1481 C C . GLU A 1 187 ? 17.702 -2.585 -9.316 1.00 89.12 187 GLU A C 1
ATOM 1483 O O . GLU A 1 187 ? 17.720 -1.770 -10.243 1.00 89.12 187 GLU A O 1
ATOM 1488 N N . TYR A 1 188 ? 16.968 -3.700 -9.377 1.00 89.25 188 TYR A N 1
ATOM 1489 C CA . TYR A 1 188 ? 16.167 -4.057 -10.548 1.00 89.25 188 TYR A CA 1
ATOM 1490 C C . TYR A 1 188 ? 15.023 -3.064 -10.804 1.00 89.25 188 TYR A C 1
ATOM 1492 O O . TYR A 1 188 ? 14.754 -2.708 -11.952 1.00 89.25 188 TYR A O 1
ATOM 1500 N N . TYR A 1 189 ? 14.371 -2.577 -9.746 1.00 88.31 189 TYR A N 1
ATOM 1501 C CA . TYR A 1 189 ? 13.329 -1.554 -9.839 1.00 88.31 189 TYR A CA 1
ATOM 1502 C C . TYR A 1 189 ? 13.846 -0.251 -10.464 1.00 88.31 189 TYR A C 1
ATOM 1504 O O . TYR A 1 189 ? 13.173 0.356 -11.300 1.00 88.31 189 TYR A O 1
ATOM 1512 N N . GLU A 1 190 ? 15.051 0.175 -10.090 1.00 86.25 190 GLU A N 1
ATOM 1513 C CA . GLU A 1 190 ? 15.633 1.430 -10.568 1.00 86.25 190 GLU A CA 1
ATOM 1514 C C . GLU A 1 190 ? 16.181 1.351 -11.990 1.00 86.25 190 GLU A C 1
ATOM 1516 O O . GLU A 1 190 ? 16.141 2.342 -12.726 1.00 86.25 190 GLU A O 1
ATOM 1521 N N . THR A 1 191 ? 16.710 0.190 -12.370 1.00 86.50 191 THR A N 1
ATOM 1522 C CA . THR A 1 191 ? 17.481 0.028 -13.609 1.00 86.50 191 THR A CA 1
ATOM 1523 C C . THR A 1 191 ? 16.681 -0.603 -14.743 1.00 86.50 191 THR A C 1
ATOM 1525 O O . THR A 1 191 ? 16.871 -0.219 -15.897 1.00 86.50 191 THR A O 1
ATOM 1528 N N . GLU A 1 192 ? 15.758 -1.513 -14.428 1.00 89.38 192 GLU A N 1
ATOM 1529 C CA . GLU A 1 192 ? 15.114 -2.381 -15.419 1.00 89.38 192 GLU A CA 1
ATOM 1530 C C . GLU A 1 192 ? 13.583 -2.273 -15.399 1.00 89.38 192 GLU A C 1
ATOM 1532 O O . GLU A 1 192 ? 12.963 -2.136 -16.456 1.00 89.38 192 GLU A O 1
ATOM 1537 N N . ASN A 1 193 ? 12.953 -2.319 -14.216 1.00 85.00 193 ASN A N 1
ATOM 1538 C CA . ASN A 1 193 ? 11.496 -2.398 -14.098 1.00 85.00 193 ASN A CA 1
ATOM 1539 C C . ASN A 1 193 ? 10.909 -1.433 -13.047 1.00 85.00 193 ASN A C 1
ATOM 1541 O O . ASN A 1 193 ? 10.659 -1.831 -11.904 1.00 85.00 193 ASN A O 1
ATOM 1545 N N . PRO A 1 194 ? 10.549 -0.199 -13.442 1.00 84.00 194 PRO A N 1
ATOM 1546 C CA . PRO A 1 194 ? 9.933 0.763 -12.535 1.00 84.00 194 PRO A CA 1
ATOM 1547 C C . PRO A 1 194 ? 8.516 0.377 -12.076 1.00 84.00 194 PRO A C 1
ATOM 1549 O O . PRO A 1 194 ? 7.948 1.089 -11.255 1.00 84.00 194 PRO A O 1
ATOM 1552 N N . GLU A 1 195 ? 7.914 -0.697 -12.597 1.00 85.62 195 GLU A N 1
ATOM 1553 C CA . GLU A 1 195 ? 6.607 -1.199 -12.147 1.00 85.62 195 GLU A CA 1
ATOM 1554 C C . GLU A 1 195 ? 6.725 -2.286 -11.066 1.00 85.62 195 GLU A C 1
ATOM 1556 O O . GLU A 1 195 ? 5.709 -2.647 -10.469 1.00 85.62 195 GLU A O 1
ATOM 1561 N N . LEU A 1 196 ? 7.941 -2.775 -10.773 1.00 89.56 196 LEU A N 1
ATOM 1562 C CA . LEU A 1 196 ? 8.177 -3.905 -9.864 1.00 89.56 196 LEU A CA 1
ATOM 1563 C C . LEU A 1 196 ? 7.555 -3.684 -8.475 1.00 89.56 196 LEU A C 1
ATOM 1565 O O . LEU A 1 196 ? 6.957 -4.596 -7.911 1.00 89.56 196 LEU A O 1
ATOM 1569 N N . LEU A 1 197 ? 7.645 -2.465 -7.931 1.00 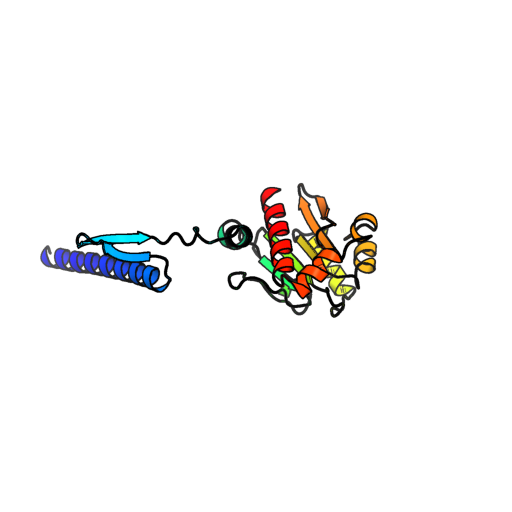90.12 197 LEU A N 1
ATOM 1570 C CA . LEU A 1 197 ? 7.040 -2.142 -6.636 1.00 90.12 197 LEU A CA 1
ATOM 1571 C C . LEU A 1 197 ? 5.516 -2.311 -6.672 1.00 90.12 197 LEU A C 1
ATOM 1573 O O . LEU A 1 197 ? 4.924 -2.883 -5.758 1.00 90.12 197 LEU A O 1
ATOM 1577 N N . GLY A 1 198 ? 4.887 -1.837 -7.749 1.00 91.00 198 GLY A N 1
ATOM 1578 C CA . GLY A 1 198 ? 3.456 -2.005 -7.955 1.00 91.00 198 GLY A CA 1
ATOM 1579 C C . GLY A 1 198 ? 3.073 -3.480 -8.050 1.00 91.00 198 GLY A C 1
ATOM 1580 O O . GLY A 1 198 ? 2.138 -3.910 -7.379 1.00 91.00 198 GLY A O 1
ATOM 1581 N N . GLU A 1 199 ? 3.830 -4.267 -8.814 1.00 90.31 199 GLU A N 1
ATOM 1582 C CA . GLU A 1 199 ? 3.617 -5.711 -8.938 1.00 90.31 199 GLU A CA 1
ATOM 1583 C C . GLU A 1 199 ? 3.683 -6.418 -7.574 1.00 90.31 199 GLU A C 1
ATOM 1585 O O . GLU A 1 199 ? 2.754 -7.145 -7.214 1.00 90.31 199 GLU A O 1
ATOM 1590 N N . SER A 1 200 ? 4.700 -6.124 -6.758 1.00 91.69 200 SER A N 1
ATOM 1591 C CA . SER A 1 200 ? 4.843 -6.685 -5.407 1.00 91.69 200 SER A CA 1
ATOM 1592 C C . SER A 1 200 ? 3.672 -6.333 -4.482 1.00 91.69 200 SER A C 1
ATOM 1594 O O . SER A 1 200 ? 3.183 -7.197 -3.748 1.00 91.69 200 SER A O 1
ATOM 1596 N N . ILE A 1 201 ? 3.176 -5.092 -4.538 1.00 93.56 201 ILE A N 1
ATOM 1597 C CA . ILE A 1 201 ? 2.000 -4.655 -3.768 1.00 93.56 201 ILE A CA 1
ATOM 1598 C C . ILE A 1 201 ? 0.759 -5.456 -4.181 1.00 93.56 201 ILE A C 1
ATOM 1600 O O . ILE A 1 201 ? 0.004 -5.920 -3.327 1.00 93.56 201 ILE A O 1
ATOM 1604 N N . PHE A 1 202 ? 0.544 -5.654 -5.480 1.00 92.62 202 PHE A N 1
ATOM 1605 C CA . PHE A 1 202 ? -0.625 -6.375 -5.982 1.00 92.62 202 PHE A CA 1
ATOM 1606 C C . PHE A 1 202 ? -0.564 -7.881 -5.711 1.00 92.62 202 PHE A C 1
ATOM 1608 O O . PHE A 1 202 ? -1.583 -8.461 -5.340 1.00 92.62 202 PHE A O 1
ATOM 1615 N N . ILE A 1 203 ? 0.613 -8.504 -5.801 1.00 91.31 203 ILE A N 1
ATOM 1616 C CA . ILE A 1 203 ? 0.818 -9.898 -5.375 1.00 91.31 203 ILE A CA 1
ATOM 1617 C C . ILE A 1 203 ? 0.497 -10.051 -3.882 1.00 91.31 203 ILE A C 1
ATOM 1619 O O . ILE A 1 203 ? -0.152 -11.015 -3.464 1.00 91.31 203 ILE A O 1
ATOM 1623 N N . PHE A 1 204 ? 0.913 -9.085 -3.061 1.00 93.62 204 PHE A N 1
ATOM 1624 C CA . PHE A 1 204 ? 0.578 -9.072 -1.643 1.00 93.62 204 PHE A CA 1
ATOM 1625 C C . PHE A 1 204 ? -0.937 -8.950 -1.404 1.00 93.62 204 PHE A C 1
ATOM 1627 O O . PHE A 1 204 ? -1.486 -9.708 -0.603 1.00 93.62 204 PHE A O 1
ATOM 1634 N N . ILE A 1 205 ? -1.628 -8.065 -2.129 1.00 93.75 205 ILE A N 1
ATOM 1635 C CA . ILE A 1 205 ? -3.091 -7.925 -2.054 1.00 93.75 205 ILE A CA 1
ATOM 1636 C C . ILE A 1 205 ? -3.801 -9.218 -2.473 1.00 93.75 205 ILE A C 1
ATOM 1638 O O . ILE A 1 205 ? -4.691 -9.688 -1.764 1.00 93.75 205 ILE A O 1
ATOM 1642 N N . GLU A 1 206 ? -3.388 -9.834 -3.581 1.00 91.69 206 GLU A N 1
ATOM 1643 C CA . GLU A 1 206 ? -3.951 -11.106 -4.041 1.00 91.69 206 GLU A CA 1
ATOM 1644 C C . GLU A 1 206 ? -3.813 -12.194 -2.971 1.00 91.69 206 GLU A C 1
ATOM 1646 O O . GLU A 1 206 ? -4.746 -12.959 -2.716 1.00 91.69 206 GLU A O 1
ATOM 1651 N N . ARG A 1 207 ? -2.662 -12.241 -2.294 1.00 90.56 207 ARG A N 1
ATOM 1652 C CA . ARG A 1 207 ? -2.436 -13.180 -1.198 1.00 90.56 207 ARG A CA 1
ATOM 1653 C C . ARG A 1 207 ? -3.406 -12.963 -0.038 1.00 90.56 207 ARG A C 1
ATOM 1655 O O . ARG A 1 207 ? -3.895 -13.947 0.508 1.00 90.56 207 ARG A O 1
ATOM 1662 N N . ILE A 1 208 ? -3.701 -11.713 0.325 1.00 92.69 208 ILE A N 1
ATOM 1663 C CA . ILE A 1 208 ? -4.707 -11.401 1.354 1.00 92.69 208 ILE A CA 1
ATOM 1664 C C . ILE A 1 208 ? -6.067 -11.959 0.939 1.00 92.69 208 ILE A C 1
ATOM 1666 O O . ILE A 1 208 ? -6.697 -12.664 1.718 1.00 92.69 208 ILE A O 1
ATOM 1670 N N . ILE A 1 209 ? -6.487 -11.688 -0.298 1.00 91.19 209 ILE A N 1
ATOM 1671 C CA . ILE A 1 209 ? -7.786 -12.119 -0.833 1.00 91.19 209 ILE A CA 1
ATOM 1672 C C . ILE A 1 209 ? -7.918 -13.648 -0.838 1.00 91.19 209 ILE A C 1
ATOM 1674 O O . ILE A 1 209 ? -8.992 -14.178 -0.576 1.00 91.19 209 ILE A O 1
ATOM 1678 N N . ARG A 1 210 ? -6.840 -14.373 -1.153 1.00 86.94 210 ARG A N 1
ATOM 1679 C CA . ARG A 1 210 ? -6.852 -15.843 -1.239 1.00 86.94 210 ARG A CA 1
ATOM 1680 C C . ARG A 1 210 ? -6.872 -16.555 0.112 1.00 86.94 210 ARG A C 1
ATOM 1682 O O . ARG A 1 210 ? -7.226 -17.732 0.151 1.00 86.94 210 ARG A O 1
ATOM 1689 N N . GLU A 1 211 ? -6.407 -15.899 1.169 1.00 85.25 211 GLU A N 1
ATOM 1690 C CA . GLU A 1 211 ? -6.257 -16.484 2.510 1.00 85.25 211 GLU A CA 1
ATOM 1691 C C . GLU A 1 211 ? -7.383 -16.086 3.487 1.00 85.25 211 GLU A C 1
ATOM 1693 O O . GLU A 1 211 ? -7.327 -16.445 4.667 1.00 85.25 211 GLU A O 1
ATOM 1698 N N . ASP A 1 212 ? -8.378 -15.350 2.998 1.00 79.62 212 ASP A N 1
ATOM 1699 C CA . ASP A 1 212 ? -9.578 -14.888 3.705 1.00 79.62 212 ASP A CA 1
ATOM 1700 C C . ASP A 1 212 ? -10.796 -15.770 3.375 1.00 79.62 212 ASP A C 1
ATOM 1702 O O . ASP A 1 212 ? -11.538 -16.125 4.321 1.00 79.62 212 ASP A O 1
#

Sequence (212 aa):
MMQKVIKILLVIIGSIVVIIALITATLVLTGNVEIGFDSNGNFQVEIKNNNDNLDSYDQIIQSTLTTYPTDIFVYGEDCKFRKNVKFKQIDKLSEENLKSDKKYKVIVFNDLYDKTDLTDDDIAVLKKYVLEGDYALFYTGRKHMDAFIANGFATEQVIKENIGFALRHSGGTVIETGGLWDETSLEYYETENPELLGESIFIFIERIIRED

Mean predicted aligned error: 11.74 Å

Radius of gyration: 24.29 Å; Cα contacts (8 Å, |Δi|>4): 292; chains: 1; bounding box: 77×30×67 Å

Foldseek 3Di:
DVVVVVVVVVVVVVVVVVVVVVVVVVCVVVVQWDWDAPPVRDTDIDGPPVPPPQDPLNVLQCCCVPVQPEEEEEEDDDAPADPSHDYHDDPALDCVSQDDPGQHYEYEYECQPVPDDADPVSLVSCCVPAVVHAYKYWYFADNCVVVCCVSPNDDCVQPVFFRTWIWHDAPNHIDIGHPLGGPVLVVCCVPPNVNSVVSSVSVVSVVNVVRD

Secondary structure (DSSP, 8-state):
-HHHHHHHHHHHHHHHHHHHHHHHHHHHHTTSEEEEE-TT--EEEEE--GGGG--HHHHHHHIIIIIS-EEEEEEESPP---TT---EEESS--TTTT----SEEEEEEEETTS-----HHHHHHHIIIIISSS-EEEEEESTTHHHHHHTTS--HHHHTT-SEEEEEEETTEEEEE-SSS-HHHHHHHHHT-TTHHHHHHHHHHHHHHHT-

pLDDT: mean 84.99, std 11.64, range [47.09, 98.25]